Protein AF-A0A7J7LFH1-F1 (afdb_monomer_lite)

Sequence (323 aa):
MFVSLIFTLKRVSKEVKKWRPAGADHGFTFLYYHLIVAYHRTNLLAHYGWWSASVNGGVLEGLGYKKGFRVDLDIPEGTWAEVPSFHDILILNTKHWWRAPSKFDPIKSPMLFFEKGLPVISPIKPEIGLDIILKNMIFYVNRRMRPAGIKIFCTQSPRHLEEGDWDHGGSCQRVQPLLLEQVNHFFSLERNGTNADTCRLRNQHMYKVLEGSNFHILDVSYMSECRASAHPSTAAFQFAIGTTLVLFMWIFNLHKRPKITSAQLVSILLLAIVYTMGNLFTNMSLGKVVVSFTHTINAMEPFFSILLSAMFLGELWHCHLST

pLDDT: mean 80.0, std 12.1, range [40.75, 96.12]

Organism: NCBI:txid39325

Structure (mmCIF, N/CA/C/O backbone):
data_AF-A0A7J7LFH1-F1
#
_entry.id   AF-A0A7J7LFH1-F1
#
loop_
_atom_site.group_PDB
_atom_site.id
_atom_site.type_symbol
_atom_site.label_atom_id
_atom_site.label_alt_id
_atom_site.label_comp_id
_atom_site.label_asym_id
_atom_site.label_entity_id
_atom_site.label_seq_id
_atom_site.pdbx_PDB_ins_code
_atom_site.Cartn_x
_atom_site.Cartn_y
_atom_site.Cartn_z
_atom_site.occupancy
_atom_site.B_iso_or_equiv
_atom_site.auth_seq_id
_atom_site.auth_comp_id
_atom_site.auth_asym_id
_atom_site.auth_atom_id
_atom_site.pdbx_PDB_model_num
ATOM 1 N N . MET A 1 1 ? -5.323 3.185 8.725 1.00 81.56 1 MET A N 1
ATOM 2 C CA . MET A 1 1 ? -6.722 3.330 8.269 1.00 81.56 1 MET A CA 1
ATOM 3 C C . MET A 1 1 ? -7.583 2.143 8.692 1.00 81.56 1 MET A C 1
ATOM 5 O O . MET A 1 1 ? -8.366 2.334 9.605 1.00 81.56 1 MET A O 1
ATOM 9 N N . PHE A 1 2 ? -7.387 0.930 8.148 1.00 87.19 2 PHE A N 1
ATOM 10 C CA . PHE A 1 2 ? -8.179 -0.267 8.505 1.00 87.19 2 PHE A CA 1
ATOM 11 C C . PHE A 1 2 ? -8.352 -0.474 10.019 1.00 87.19 2 PHE A C 1
ATOM 13 O O . PHE A 1 2 ? -9.471 -0.520 10.514 1.00 87.19 2 PHE A O 1
ATOM 20 N N . VAL A 1 3 ? -7.250 -0.505 10.775 1.00 84.81 3 VAL A N 1
ATOM 21 C CA . VAL A 1 3 ? -7.289 -0.692 12.237 1.00 84.81 3 VAL A CA 1
ATOM 22 C C . VAL A 1 3 ? -8.123 0.394 12.929 1.00 84.81 3 VAL A C 1
ATOM 24 O O . VAL A 1 3 ? -8.983 0.079 13.743 1.00 84.81 3 VAL A O 1
ATOM 27 N N . SER A 1 4 ? -7.926 1.664 12.562 1.00 82.19 4 SER A N 1
ATOM 28 C CA . SER A 1 4 ? -8.695 2.788 13.116 1.00 82.19 4 SER A CA 1
ATOM 29 C C . SER A 1 4 ? -10.191 2.666 12.814 1.00 82.19 4 SER A C 1
ATOM 31 O O . SER A 1 4 ? -10.990 2.862 13.724 1.00 82.19 4 SER A O 1
ATOM 33 N N . LEU A 1 5 ? -10.570 2.263 11.596 1.00 86.12 5 LEU A N 1
ATOM 34 C CA . LEU A 1 5 ? -11.969 2.021 11.231 1.00 86.12 5 LEU A CA 1
ATOM 35 C C . LEU A 1 5 ? -12.597 0.929 12.109 1.00 86.12 5 LEU A C 1
ATOM 37 O O . LEU A 1 5 ? -13.679 1.128 12.653 1.00 86.12 5 LEU A O 1
ATOM 41 N N . ILE A 1 6 ? -11.892 -0.190 12.313 1.00 88.25 6 ILE A N 1
ATOM 42 C CA . ILE A 1 6 ? -12.355 -1.274 13.190 1.00 88.25 6 ILE A CA 1
ATOM 43 C C . ILE A 1 6 ? -12.572 -0.778 14.621 1.00 88.25 6 ILE A C 1
ATOM 45 O O . ILE A 1 6 ? -13.592 -1.103 15.225 1.00 88.25 6 ILE A O 1
ATOM 49 N N . PHE A 1 7 ? -11.645 0.010 15.172 1.00 85.62 7 PHE A N 1
ATOM 50 C CA . PHE A 1 7 ? -11.799 0.560 16.521 1.00 85.62 7 PHE A CA 1
ATOM 51 C C . PHE A 1 7 ? -12.983 1.524 16.625 1.00 85.62 7 PHE A C 1
ATOM 53 O O . PHE A 1 7 ? -13.736 1.440 17.592 1.00 85.62 7 PHE A O 1
ATOM 60 N N . THR A 1 8 ? -13.193 2.385 15.628 1.00 85.69 8 THR A N 1
ATOM 61 C CA . THR A 1 8 ? -14.354 3.283 15.589 1.00 85.69 8 THR A CA 1
ATOM 62 C C . THR A 1 8 ? -15.663 2.496 15.558 1.00 85.69 8 THR A C 1
ATOM 64 O O . THR A 1 8 ? -16.549 2.759 16.366 1.00 85.69 8 THR A O 1
ATOM 67 N N . LEU A 1 9 ? -15.767 1.474 14.704 1.00 87.56 9 LEU A N 1
ATOM 68 C CA . LEU A 1 9 ? -16.958 0.623 14.614 1.00 87.56 9 LEU A CA 1
ATOM 69 C C . LEU A 1 9 ? -17.189 -0.202 15.891 1.00 87.56 9 LEU A C 1
ATOM 71 O O . LEU A 1 9 ? -18.323 -0.384 16.328 1.00 87.56 9 LEU A O 1
ATOM 75 N N . LYS A 1 10 ? -16.118 -0.643 16.559 1.00 86.44 10 LYS A N 1
ATOM 76 C CA . LYS A 1 10 ? -16.210 -1.347 17.848 1.00 86.44 10 LYS A CA 1
ATOM 77 C C . LYS A 1 10 ? -16.786 -0.495 18.979 1.00 86.44 10 LYS A C 1
ATOM 79 O O . LYS A 1 10 ? -17.290 -1.056 19.948 1.00 86.44 10 LYS A O 1
ATOM 84 N N . ARG A 1 11 ? -16.734 0.840 18.878 1.00 87.88 11 ARG A N 1
ATOM 85 C CA . ARG A 1 11 ? -17.375 1.724 19.869 1.00 87.88 11 ARG A CA 1
ATOM 86 C C . ARG A 1 11 ? -18.897 1.632 19.829 1.00 87.88 11 ARG A C 1
ATOM 88 O O . ARG A 1 11 ? -19.521 1.842 20.862 1.00 87.88 11 ARG A O 1
ATOM 95 N N . VAL A 1 12 ? -19.468 1.325 18.664 1.00 86.44 12 VAL A N 1
ATOM 96 C CA . VAL A 1 12 ? -20.923 1.246 18.460 1.00 86.44 12 VAL A CA 1
ATOM 97 C C . VAL A 1 12 ? -21.447 -0.190 18.427 1.00 86.44 12 VAL A C 1
ATOM 99 O O . VAL A 1 12 ? -22.604 -0.410 18.754 1.00 86.44 12 VAL A O 1
ATOM 102 N N . SER A 1 13 ? -20.605 -1.180 18.110 1.00 85.88 13 SER A N 1
ATOM 103 C CA . SER A 1 13 ? -20.977 -2.600 18.133 1.00 85.88 13 SER A CA 1
ATOM 104 C C . SER A 1 13 ? -19.901 -3.461 18.777 1.00 85.88 13 SER A C 1
ATOM 106 O O . SER A 1 13 ? -18.779 -3.559 18.277 1.00 85.88 13 SER A O 1
ATOM 108 N N . LYS A 1 14 ? -20.268 -4.144 19.864 1.00 83.50 14 LYS A N 1
ATOM 109 C CA . LYS A 1 14 ? -19.374 -5.057 20.593 1.00 83.50 14 LYS A CA 1
ATOM 110 C C . LYS A 1 14 ? -19.367 -6.475 20.015 1.00 83.50 14 LYS A C 1
ATOM 112 O O . LYS A 1 14 ? -18.384 -7.191 20.189 1.00 83.50 14 LYS A O 1
ATOM 117 N N . GLU A 1 15 ? -20.416 -6.863 19.288 1.00 88.00 15 GLU A N 1
ATOM 118 C CA . GLU A 1 15 ? -20.540 -8.181 18.658 1.00 88.00 15 GLU A CA 1
ATOM 119 C C . GLU A 1 15 ? -19.711 -8.267 17.375 1.00 88.00 15 GLU A C 1
ATOM 121 O O . GLU A 1 15 ? -20.193 -8.059 16.257 1.00 88.00 15 GLU A O 1
ATOM 126 N N . VAL A 1 16 ? -18.422 -8.553 17.550 1.00 87.38 16 VAL A N 1
ATOM 127 C CA . VAL A 1 16 ? -17.458 -8.640 16.454 1.00 87.38 16 VAL A CA 1
ATOM 128 C C . VAL A 1 16 ? -16.797 -10.006 16.452 1.00 87.38 16 VAL A C 1
ATOM 130 O O . VAL A 1 16 ? -16.101 -10.369 17.400 1.00 87.38 16 VAL A O 1
ATOM 133 N N . LYS A 1 17 ? -16.943 -10.739 15.348 1.00 87.62 17 LYS A N 1
ATOM 134 C CA . LYS A 1 17 ? -16.183 -11.965 15.100 1.00 87.62 17 LYS A CA 1
ATOM 135 C C . LYS A 1 17 ? -14.987 -11.655 14.216 1.00 87.62 17 LYS A C 1
ATOM 137 O O . LYS A 1 17 ? -15.095 -10.967 13.204 1.00 87.62 17 LYS A O 1
ATOM 142 N N . LYS A 1 18 ? -13.822 -12.173 14.599 1.00 85.00 18 LYS A N 1
ATOM 143 C CA . LYS A 1 18 ? -12.645 -12.161 13.731 1.00 85.00 18 LYS A CA 1
ATOM 144 C C . LYS A 1 18 ? -12.830 -13.277 12.711 1.00 85.00 18 LYS A C 1
ATOM 146 O O . LYS A 1 18 ? -12.717 -14.448 13.054 1.00 85.00 18 LYS A O 1
ATOM 151 N N . TRP A 1 19 ? -13.134 -12.905 11.479 1.00 80.19 19 TRP A N 1
ATOM 152 C CA . TRP A 1 19 ? -13.325 -13.839 10.380 1.00 80.19 19 TRP A CA 1
ATOM 153 C C . TRP A 1 19 ? -12.670 -13.266 9.133 1.00 80.19 19 TRP A C 1
ATOM 155 O O . TRP A 1 19 ? -12.824 -12.083 8.838 1.00 80.19 19 TRP A O 1
ATOM 165 N N . ARG A 1 20 ? -11.888 -14.092 8.440 1.00 76.81 20 ARG A N 1
ATOM 166 C CA . ARG A 1 20 ? -11.150 -13.686 7.246 1.00 76.81 20 ARG A CA 1
ATOM 167 C C . ARG A 1 20 ? -11.897 -14.212 6.023 1.00 76.81 20 ARG A C 1
ATOM 169 O O . ARG A 1 20 ? -11.930 -15.431 5.854 1.00 76.81 20 ARG A O 1
ATOM 176 N N . PRO A 1 21 ? -12.465 -13.334 5.179 1.00 73.00 21 PRO A N 1
ATOM 177 C CA . PRO A 1 21 ? -12.883 -13.732 3.841 1.00 73.00 21 PRO A CA 1
ATOM 178 C C . PRO A 1 21 ? -11.711 -14.372 3.092 1.00 73.00 21 PRO A C 1
ATOM 180 O O . PRO A 1 21 ? -10.550 -14.071 3.387 1.00 73.00 21 PRO A O 1
ATOM 183 N N . ALA A 1 22 ? -12.004 -15.247 2.129 1.00 64.69 22 ALA A N 1
ATOM 184 C CA . ALA A 1 22 ? -10.975 -15.941 1.360 1.00 64.69 22 ALA A CA 1
ATOM 185 C C . ALA A 1 22 ? -9.957 -14.940 0.777 1.00 64.69 22 ALA A C 1
ATOM 187 O O . ALA A 1 22 ? -10.316 -14.004 0.066 1.00 64.69 22 ALA A O 1
ATOM 188 N N . GLY A 1 23 ? -8.684 -15.115 1.142 1.00 74.12 23 GLY A N 1
ATOM 189 C CA . GLY A 1 23 ? -7.578 -14.265 0.702 1.00 74.12 23 GLY A CA 1
ATOM 190 C C . GLY A 1 23 ? -7.326 -12.990 1.525 1.00 74.12 23 GLY A C 1
ATOM 191 O O . GLY A 1 23 ? -6.288 -12.359 1.347 1.00 74.12 23 GLY A O 1
ATOM 192 N N . ALA A 1 24 ? -8.199 -12.597 2.453 1.00 84.56 24 ALA A N 1
ATOM 193 C CA . ALA A 1 24 ? -7.945 -11.424 3.293 1.00 84.56 24 ALA A CA 1
ATOM 194 C C . ALA A 1 24 ? -6.850 -11.699 4.340 1.00 84.56 24 ALA A C 1
ATOM 196 O O . ALA A 1 24 ? -6.926 -12.674 5.094 1.00 84.56 24 ALA A O 1
ATOM 197 N N . ASP A 1 25 ? -5.873 -10.798 4.471 1.00 84.06 25 ASP A N 1
ATOM 198 C CA . ASP A 1 25 ? -4.872 -10.857 5.545 1.00 84.06 25 ASP A CA 1
ATOM 199 C C . ASP A 1 25 ? -5.541 -10.696 6.918 1.00 84.06 25 ASP A C 1
ATOM 201 O O . ASP A 1 25 ? -5.236 -11.398 7.894 1.00 84.06 25 ASP A O 1
ATOM 205 N N . HIS A 1 26 ? -6.487 -9.757 6.999 1.00 88.00 26 HIS A N 1
ATOM 206 C CA . HIS A 1 26 ? -7.277 -9.482 8.192 1.00 88.00 26 HIS A CA 1
ATOM 207 C C . HIS A 1 26 ? -8.741 -9.254 7.827 1.00 88.00 26 HIS A C 1
ATOM 209 O O . HIS A 1 26 ? -9.046 -8.666 6.797 1.00 88.00 26 HIS A O 1
ATOM 215 N N . GLY A 1 27 ? -9.649 -9.674 8.705 1.00 90.06 27 GLY A N 1
ATOM 216 C CA . GLY A 1 27 ? -11.078 -9.477 8.514 1.00 90.06 27 GLY A CA 1
ATOM 217 C C . GLY A 1 27 ? -11.835 -9.497 9.835 1.00 90.06 27 GLY A C 1
ATOM 218 O O . GLY A 1 27 ? -11.449 -10.193 10.784 1.00 90.06 27 GLY A O 1
ATOM 219 N N . PHE A 1 28 ? -12.889 -8.692 9.895 1.00 91.12 28 PHE A N 1
ATOM 220 C CA . PHE A 1 28 ? -13.819 -8.614 11.010 1.00 91.12 28 PHE A CA 1
ATOM 221 C C . PHE A 1 28 ? -15.247 -8.572 10.482 1.00 91.12 28 PHE A C 1
ATOM 223 O O . PHE A 1 28 ? -15.539 -7.850 9.529 1.00 91.12 28 PHE A O 1
ATOM 230 N N . THR A 1 29 ? -16.131 -9.303 11.148 1.00 92.31 29 THR A N 1
ATOM 231 C CA . THR A 1 29 ? -17.564 -9.312 10.870 1.00 92.31 29 THR A CA 1
ATOM 232 C C . THR A 1 29 ? -18.296 -8.737 12.073 1.00 92.31 29 THR A C 1
ATOM 234 O O . THR A 1 29 ? -18.195 -9.269 13.181 1.00 92.31 29 THR A O 1
ATOM 237 N N . PHE A 1 30 ? -19.021 -7.645 11.854 1.00 92.62 30 PHE A N 1
ATOM 238 C CA . PHE A 1 30 ? -19.913 -7.024 12.826 1.00 92.62 30 PHE A CA 1
ATOM 239 C C . PHE A 1 30 ? -21.299 -7.636 12.641 1.00 92.62 30 PHE A C 1
ATOM 241 O O . PHE A 1 30 ? -21.980 -7.338 11.659 1.00 92.62 30 PHE A O 1
ATOM 248 N N . LEU A 1 31 ? -21.683 -8.527 13.557 1.00 90.50 31 LEU A N 1
ATOM 249 C CA . LEU A 1 31 ? -22.841 -9.410 13.379 1.00 90.50 31 LEU A CA 1
ATOM 250 C C . LEU A 1 31 ? -24.150 -8.633 13.304 1.00 90.50 31 LEU A C 1
ATOM 252 O O . LEU A 1 31 ? -24.921 -8.841 12.377 1.00 90.50 31 LEU A O 1
ATOM 256 N N . TYR A 1 32 ? -24.334 -7.677 14.214 1.00 90.19 32 TYR A N 1
ATOM 257 C CA . TYR A 1 32 ? -25.544 -6.861 14.295 1.00 90.19 32 TYR A CA 1
ATOM 258 C C . TYR A 1 32 ? -25.882 -6.128 12.985 1.00 90.19 32 TYR A C 1
ATOM 260 O O . TYR A 1 32 ? -27.045 -5.979 12.629 1.00 90.19 32 TYR A O 1
ATOM 268 N N . TYR A 1 33 ? -24.857 -5.689 12.250 1.00 90.25 33 TYR A N 1
ATOM 269 C CA . TYR A 1 33 ? -25.016 -4.933 11.006 1.00 90.25 33 TYR A CA 1
ATOM 270 C C . TYR A 1 33 ? -24.802 -5.778 9.748 1.00 90.25 33 TYR A C 1
ATOM 272 O O . TYR A 1 33 ? -24.840 -5.234 8.649 1.00 90.25 33 TYR A O 1
ATOM 280 N N . HIS A 1 34 ? -24.502 -7.074 9.895 1.00 91.56 34 HIS A N 1
ATOM 281 C CA . HIS A 1 34 ? -24.031 -7.932 8.803 1.00 91.56 34 HIS A CA 1
ATOM 282 C C . HIS A 1 34 ? -22.894 -7.295 7.977 1.00 91.56 34 HIS A C 1
ATOM 284 O O . HIS A 1 34 ? -22.790 -7.487 6.769 1.00 91.56 34 HIS A O 1
ATOM 290 N N . LEU A 1 35 ? -22.023 -6.526 8.639 1.00 92.25 35 LEU A N 1
ATOM 291 C CA . LEU A 1 35 ? -20.955 -5.769 7.992 1.00 92.25 35 LEU A CA 1
ATOM 292 C C . LEU A 1 35 ? -19.643 -6.549 8.057 1.00 92.25 35 LEU A C 1
ATOM 294 O O . LEU A 1 35 ? -19.165 -6.890 9.142 1.00 92.25 35 LEU A O 1
ATOM 298 N N . ILE A 1 36 ? -19.023 -6.769 6.900 1.00 92.25 36 ILE A N 1
ATOM 299 C CA . ILE A 1 36 ? -17.693 -7.370 6.784 1.00 92.25 36 ILE A CA 1
ATOM 300 C C . ILE A 1 36 ? -16.694 -6.274 6.428 1.00 92.25 36 ILE A C 1
ATOM 302 O O . ILE A 1 36 ? -16.879 -5.530 5.470 1.00 92.25 36 ILE A O 1
ATOM 306 N N . VAL A 1 37 ? -15.612 -6.192 7.195 1.00 93.19 37 VAL A N 1
ATOM 307 C CA . VAL A 1 37 ? -14.503 -5.275 6.934 1.00 93.19 37 VAL A CA 1
ATOM 308 C C . VAL A 1 37 ? -13.236 -6.103 6.795 1.00 93.19 37 VAL A C 1
ATOM 310 O O . VAL A 1 37 ? -12.798 -6.740 7.756 1.00 93.19 37 VAL A O 1
ATOM 313 N N . ALA A 1 38 ? -12.641 -6.082 5.606 1.00 92.38 38 ALA A N 1
ATOM 314 C CA . ALA A 1 38 ? -11.452 -6.853 5.269 1.00 92.38 38 ALA A CA 1
ATOM 315 C C . ALA A 1 38 ? -10.275 -5.952 4.884 1.00 92.38 38 ALA A C 1
ATOM 317 O O . ALA A 1 38 ? -10.442 -4.816 4.441 1.00 92.38 38 ALA A O 1
ATOM 318 N N . TYR A 1 39 ? -9.068 -6.471 5.072 1.00 90.94 39 TYR A N 1
ATOM 319 C CA . TYR A 1 39 ? -7.821 -5.854 4.654 1.00 90.94 39 TYR A CA 1
ATOM 320 C C . TYR A 1 39 ? -7.029 -6.855 3.827 1.00 90.94 39 TYR A C 1
ATOM 322 O O . TYR A 1 39 ? -6.737 -7.957 4.294 1.00 90.94 39 TYR A O 1
ATOM 330 N N . HIS A 1 40 ? -6.672 -6.423 2.622 1.00 89.19 40 HIS A N 1
ATOM 331 C CA . HIS A 1 40 ? -5.824 -7.151 1.692 1.00 89.19 40 HIS A CA 1
ATOM 332 C C . HIS A 1 40 ? -4.547 -6.349 1.489 1.00 89.19 40 HIS A C 1
ATOM 334 O O . HIS A 1 40 ? -4.582 -5.163 1.149 1.00 89.19 40 HIS A O 1
ATOM 340 N N . ARG A 1 41 ? -3.406 -6.982 1.727 1.00 85.56 41 ARG A N 1
ATOM 341 C CA . ARG A 1 41 ? -2.106 -6.359 1.561 1.00 85.56 41 ARG A CA 1
ATOM 342 C C . ARG A 1 41 ? -1.740 -6.351 0.086 1.00 85.56 41 ARG A C 1
ATOM 344 O O . ARG A 1 41 ? -1.519 -7.390 -0.521 1.00 85.56 41 ARG A O 1
ATOM 351 N N . THR A 1 42 ? -1.575 -5.154 -0.455 1.00 85.44 42 THR A N 1
ATOM 352 C CA . THR A 1 42 ? -1.106 -4.965 -1.822 1.00 85.44 42 THR A CA 1
ATOM 353 C C . THR A 1 42 ? -0.213 -3.732 -1.890 1.00 85.44 42 THR A C 1
ATOM 355 O O . THR A 1 42 ? -0.646 -2.605 -1.670 1.00 85.44 42 THR A O 1
ATOM 358 N N . ASN A 1 43 ? 1.093 -3.944 -2.080 1.00 85.94 43 ASN A N 1
ATOM 359 C CA . ASN A 1 43 ? 2.058 -2.842 -1.989 1.00 85.94 43 ASN A CA 1
ATOM 360 C C . ASN A 1 43 ? 2.102 -2.036 -3.296 1.00 85.94 43 ASN A C 1
ATOM 362 O O . ASN A 1 43 ? 2.114 -0.804 -3.255 1.00 85.94 43 ASN A O 1
ATOM 366 N N . LEU A 1 44 ? 2.105 -2.738 -4.435 1.00 88.12 44 LEU A N 1
ATOM 367 C CA . LEU A 1 44 ? 2.191 -2.156 -5.776 1.00 88.12 44 LEU A CA 1
ATOM 368 C C . LEU A 1 44 ? 0.860 -2.189 -6.540 1.00 88.12 44 LEU A C 1
ATOM 370 O O . LEU A 1 44 ? 0.811 -1.646 -7.632 1.00 88.12 44 LEU A O 1
ATOM 374 N N . LEU A 1 45 ? -0.210 -2.800 -6.013 1.00 90.62 45 LEU A N 1
ATOM 375 C CA . LEU A 1 45 ? -1.438 -3.152 -6.759 1.00 90.62 45 LEU A CA 1
ATOM 376 C C . LEU A 1 45 ? -1.202 -4.228 -7.838 1.00 90.62 45 LEU A C 1
ATOM 378 O O . LEU A 1 45 ? -2.019 -5.125 -7.989 1.00 90.62 45 LEU A O 1
ATOM 382 N N . ALA A 1 46 ? -0.057 -4.232 -8.503 1.00 91.56 46 ALA A N 1
ATOM 383 C CA . ALA A 1 46 ? 0.369 -5.262 -9.443 1.00 91.56 46 ALA A CA 1
ATOM 384 C C . ALA A 1 46 ? 1.092 -6.437 -8.782 1.00 91.56 46 ALA A C 1
ATOM 386 O O . ALA A 1 46 ? 1.743 -6.252 -7.749 1.00 91.56 46 ALA A O 1
ATOM 387 N N . HIS A 1 47 ? 1.009 -7.607 -9.422 1.00 91.88 47 HIS A N 1
ATOM 388 C CA . HIS A 1 47 ? 1.785 -8.781 -9.052 1.00 91.88 47 HIS A CA 1
ATOM 389 C C . HIS A 1 47 ? 3.282 -8.481 -9.139 1.00 91.88 47 HIS A C 1
ATOM 391 O O . HIS A 1 47 ? 3.763 -7.944 -10.139 1.00 91.88 47 HIS A O 1
ATOM 397 N N . TYR A 1 48 ? 4.023 -8.817 -8.087 1.00 90.88 48 TYR A N 1
ATOM 398 C CA . TYR A 1 48 ? 5.469 -8.700 -8.080 1.00 90.88 48 TYR A CA 1
ATOM 399 C C . TYR A 1 48 ? 6.153 -9.858 -7.352 1.00 90.88 48 TYR A C 1
ATOM 401 O O . TYR A 1 48 ? 5.663 -10.408 -6.366 1.00 90.88 48 TYR A O 1
ATOM 409 N N . GLY A 1 49 ? 7.353 -10.198 -7.814 1.00 90.12 49 GLY A N 1
ATOM 410 C CA . GLY A 1 49 ? 8.113 -11.335 -7.309 1.00 90.12 49 GLY A CA 1
ATOM 411 C C . GLY A 1 49 ? 9.607 -11.202 -7.558 1.00 90.12 49 GLY A C 1
ATOM 412 O O . GLY A 1 49 ? 10.057 -10.365 -8.339 1.00 90.12 49 GLY A O 1
ATOM 413 N N . TRP A 1 50 ? 10.401 -12.016 -6.865 1.00 91.62 50 TRP A N 1
ATOM 414 C CA . TRP A 1 50 ? 11.836 -12.088 -7.131 1.00 91.62 50 TRP A CA 1
ATOM 415 C C . TRP A 1 50 ? 12.086 -12.702 -8.511 1.00 91.62 50 TRP A C 1
ATOM 417 O O . TRP A 1 50 ? 11.495 -13.725 -8.850 1.00 91.62 50 TRP A O 1
ATOM 427 N N . TRP A 1 51 ? 12.977 -12.089 -9.284 1.00 92.31 51 TRP A N 1
ATOM 428 C CA . TRP A 1 51 ? 13.428 -12.588 -10.575 1.00 92.31 51 TRP A CA 1
ATOM 429 C C . TRP A 1 51 ? 14.948 -12.763 -10.571 1.00 92.31 51 TRP A C 1
ATOM 431 O O . TRP A 1 51 ? 15.695 -11.916 -10.071 1.00 92.31 51 TRP A O 1
ATOM 441 N N . SER A 1 52 ? 15.409 -13.861 -11.157 1.00 91.62 52 SER A N 1
ATOM 442 C CA . SER A 1 52 ? 16.823 -14.181 -11.339 1.00 91.62 52 SER A CA 1
ATOM 443 C C . SER A 1 52 ? 17.059 -14.702 -12.747 1.00 91.62 52 SER A C 1
ATOM 445 O O . SER A 1 52 ? 16.212 -15.420 -13.278 1.00 91.62 52 SER A O 1
ATOM 447 N N . ALA A 1 53 ? 18.222 -14.372 -13.303 1.00 88.44 53 ALA A N 1
ATOM 448 C CA . ALA A 1 53 ? 18.635 -14.815 -14.625 1.00 88.44 53 ALA A CA 1
ATOM 449 C C . ALA A 1 53 ? 18.605 -16.346 -14.761 1.00 88.44 53 ALA A C 1
ATOM 451 O O . ALA A 1 53 ? 19.009 -17.074 -13.848 1.00 88.44 53 ALA A O 1
ATOM 452 N N . SER A 1 5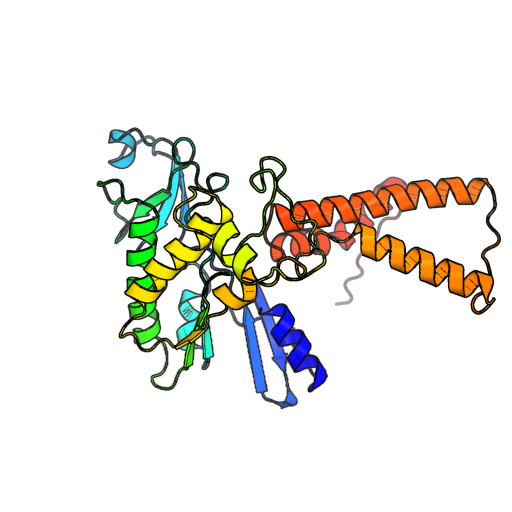4 ? 18.151 -16.818 -15.919 1.00 86.12 54 SER A N 1
ATOM 453 C CA . SER A 1 54 ? 18.176 -18.230 -16.290 1.00 86.12 54 SER A CA 1
ATOM 454 C C . SER A 1 54 ? 19.519 -18.612 -16.916 1.00 86.12 54 SER A C 1
ATOM 456 O O . SER A 1 54 ? 20.136 -17.823 -17.630 1.00 86.12 54 SER A O 1
ATOM 458 N N . VAL A 1 55 ? 19.947 -19.862 -16.713 1.00 80.94 55 VAL A N 1
ATOM 459 C CA . VAL A 1 55 ? 21.154 -20.430 -17.349 1.00 80.94 55 VAL A CA 1
ATOM 460 C C . VAL A 1 55 ? 21.017 -20.469 -18.876 1.00 80.94 55 VAL A C 1
ATOM 462 O O . VAL A 1 55 ? 22.004 -20.329 -19.590 1.00 80.94 55 VAL A O 1
ATOM 465 N N . ASN A 1 56 ? 19.784 -20.587 -19.376 1.00 80.56 56 ASN A N 1
ATOM 466 C CA . ASN A 1 56 ? 19.486 -20.623 -20.810 1.00 80.56 56 ASN A CA 1
ATOM 467 C C . ASN A 1 56 ? 19.544 -19.233 -21.472 1.00 80.56 56 ASN A C 1
ATOM 469 O O . ASN A 1 56 ? 19.366 -19.127 -22.684 1.00 80.56 56 ASN A O 1
ATOM 473 N N . GLY A 1 57 ? 19.789 -18.178 -20.685 1.00 77.12 57 GLY A N 1
ATOM 474 C CA . GLY A 1 57 ? 19.751 -16.795 -21.140 1.00 77.12 57 GLY A CA 1
ATOM 475 C C . GLY A 1 57 ? 18.341 -16.314 -21.492 1.00 77.12 57 GLY A C 1
ATOM 476 O O . GLY A 1 57 ? 17.360 -17.059 -21.460 1.00 77.12 57 GLY A O 1
ATOM 477 N N . GLY A 1 58 ? 18.249 -15.031 -21.820 1.00 84.81 58 GLY A N 1
ATOM 478 C CA . GLY A 1 58 ? 17.004 -14.353 -22.148 1.00 84.81 58 GLY A CA 1
ATOM 479 C C . GLY A 1 58 ? 17.251 -12.888 -22.495 1.00 84.81 58 GLY A C 1
ATOM 480 O O . GLY A 1 58 ? 18.387 -12.406 -22.495 1.00 84.81 58 GLY A O 1
ATOM 481 N N . VAL A 1 59 ? 16.177 -12.170 -22.831 1.00 86.50 59 VAL A N 1
ATOM 482 C CA . VAL A 1 59 ? 16.265 -10.763 -23.258 1.00 86.50 59 VAL A CA 1
ATOM 483 C C . VAL A 1 59 ? 16.821 -9.878 -22.138 1.00 86.50 59 VAL A C 1
ATOM 485 O O . VAL A 1 59 ? 17.645 -9.009 -22.396 1.00 86.50 59 VAL A O 1
ATOM 488 N N . LEU A 1 60 ? 16.422 -10.123 -20.886 1.00 87.31 60 LEU A N 1
ATOM 489 C CA . LEU A 1 60 ? 16.888 -9.354 -19.729 1.00 87.31 60 LEU A CA 1
ATOM 490 C C . LEU A 1 60 ? 18.360 -9.640 -19.405 1.00 87.31 60 LEU A C 1
ATOM 492 O O . LEU A 1 60 ? 19.111 -8.726 -19.071 1.00 87.31 60 LEU A O 1
ATOM 496 N N . GLU A 1 61 ? 18.790 -10.889 -19.557 1.00 88.38 61 GLU A N 1
ATOM 497 C CA . GLU A 1 61 ? 20.179 -11.314 -19.409 1.00 88.38 61 GLU A CA 1
ATOM 498 C C . GLU A 1 61 ? 21.068 -10.681 -20.485 1.00 88.38 61 GLU A C 1
ATOM 500 O O . GLU A 1 61 ? 22.159 -10.205 -20.173 1.00 88.38 61 GLU A O 1
ATOM 505 N N . GLY A 1 62 ? 20.576 -10.598 -21.728 1.00 84.50 62 GLY A N 1
ATOM 506 C CA . GLY A 1 62 ? 21.242 -9.889 -22.826 1.00 84.50 62 GLY A CA 1
ATOM 507 C C . GLY A 1 62 ? 21.394 -8.383 -22.580 1.00 84.50 62 GLY A C 1
ATOM 508 O O . GLY A 1 62 ? 22.357 -7.781 -23.046 1.00 84.50 62 GLY A O 1
ATOM 509 N N . LEU A 1 63 ? 20.496 -7.786 -21.789 1.00 86.06 63 LEU A N 1
ATOM 510 C CA . LEU A 1 63 ? 20.594 -6.399 -21.314 1.00 86.06 63 LEU A CA 1
ATOM 511 C C . LEU A 1 63 ? 21.493 -6.243 -20.070 1.00 86.06 63 LEU A C 1
ATOM 513 O O . LEU A 1 63 ? 21.664 -5.135 -19.565 1.00 86.06 63 LEU A O 1
ATOM 517 N N . GLY A 1 64 ? 22.075 -7.335 -19.565 1.00 86.69 64 GLY A N 1
ATOM 518 C CA . GLY A 1 64 ? 22.991 -7.334 -18.423 1.00 86.69 64 GLY A CA 1
ATOM 519 C C . GLY A 1 64 ? 22.323 -7.491 -17.053 1.00 86.69 64 GLY A C 1
ATOM 520 O O . GLY A 1 64 ? 23.016 -7.437 -16.030 1.00 86.69 64 GLY A O 1
ATOM 521 N N . TYR A 1 65 ? 21.007 -7.722 -16.986 1.00 87.81 65 TYR A N 1
ATOM 522 C CA . TYR A 1 65 ? 20.323 -7.967 -15.717 1.00 87.81 65 TYR A CA 1
ATOM 523 C C . TYR A 1 65 ? 20.595 -9.385 -15.208 1.00 87.81 65 TYR A C 1
ATOM 525 O O . TYR A 1 65 ? 20.303 -10.376 -15.870 1.00 87.81 65 TYR A O 1
ATOM 533 N N . LYS A 1 66 ? 21.116 -9.489 -13.981 1.00 88.81 66 LYS A N 1
ATOM 534 C CA . LYS A 1 66 ? 21.366 -10.781 -13.308 1.00 88.81 66 LYS A CA 1
ATOM 535 C C . LYS A 1 66 ? 20.256 -11.173 -12.332 1.00 88.81 66 LYS A C 1
ATOM 537 O O . LYS A 1 66 ? 20.032 -12.353 -12.072 1.00 88.81 66 LYS A O 1
ATOM 542 N N . LYS A 1 67 ? 19.605 -10.174 -11.738 1.00 91.38 67 LYS A N 1
ATOM 543 C CA . LYS A 1 67 ? 18.547 -10.314 -10.733 1.00 91.38 67 LYS A CA 1
ATOM 544 C C . LYS A 1 67 ? 17.740 -9.024 -10.637 1.00 91.38 67 LYS A C 1
ATOM 546 O O . LYS A 1 67 ? 18.241 -7.962 -11.002 1.00 91.38 67 LYS A O 1
ATOM 551 N N . GLY A 1 68 ? 16.530 -9.112 -10.104 1.00 90.50 68 GLY A N 1
ATOM 552 C CA . GLY A 1 68 ? 15.651 -7.966 -9.899 1.00 90.50 68 GLY A CA 1
ATOM 553 C C . GLY A 1 68 ? 14.306 -8.380 -9.321 1.00 90.50 68 GLY A C 1
ATOM 554 O O . GLY A 1 68 ? 14.113 -9.521 -8.903 1.00 90.50 68 GLY A O 1
ATOM 555 N N . PHE A 1 69 ? 13.366 -7.446 -9.302 1.00 91.38 69 PHE A N 1
ATOM 556 C CA . PHE A 1 69 ? 11.977 -7.720 -8.966 1.00 91.38 69 PHE A CA 1
ATOM 557 C C . PHE A 1 69 ? 11.131 -7.639 -10.224 1.00 91.38 69 PHE A C 1
ATOM 559 O O . PHE A 1 69 ? 11.007 -6.567 -10.810 1.00 91.38 69 PHE A O 1
ATOM 566 N N . ARG A 1 70 ? 10.529 -8.760 -10.614 1.00 92.50 70 ARG A N 1
ATOM 567 C CA . ARG A 1 70 ? 9.491 -8.783 -11.639 1.00 92.50 70 ARG A CA 1
ATOM 568 C C . ARG A 1 70 ? 8.269 -8.035 -11.119 1.00 92.50 70 ARG A C 1
ATOM 570 O O . ARG A 1 70 ? 7.858 -8.280 -9.988 1.00 92.50 70 ARG A O 1
ATOM 577 N N . VAL A 1 71 ? 7.719 -7.146 -11.938 1.00 92.44 71 VAL A N 1
ATOM 578 C CA . VAL A 1 71 ? 6.471 -6.416 -11.695 1.00 92.44 71 VAL A CA 1
ATOM 579 C C . VAL A 1 71 ? 5.602 -6.556 -12.943 1.00 92.44 71 VAL A C 1
ATOM 581 O O . VAL A 1 71 ? 5.944 -6.020 -13.996 1.00 92.44 71 VAL A O 1
ATOM 584 N N . ASP A 1 72 ? 4.498 -7.287 -12.840 1.00 93.19 72 ASP A N 1
ATOM 585 C CA . ASP A 1 72 ? 3.579 -7.525 -13.954 1.00 93.19 72 ASP A CA 1
ATOM 586 C C . ASP A 1 72 ? 2.564 -6.384 -14.057 1.00 93.19 72 ASP A C 1
ATOM 588 O O . ASP A 1 72 ? 1.707 -6.208 -13.195 1.00 93.19 72 ASP A O 1
ATOM 592 N N . LEU A 1 73 ? 2.660 -5.587 -15.118 1.00 92.56 73 LEU A N 1
ATOM 593 C CA . LEU A 1 73 ? 1.862 -4.376 -15.310 1.00 92.56 73 LEU A CA 1
ATOM 594 C C . LEU A 1 73 ? 0.365 -4.667 -15.486 1.00 92.56 73 LEU A C 1
ATOM 596 O O . LEU A 1 73 ? -0.468 -3.815 -15.176 1.00 92.56 73 LEU A O 1
ATOM 600 N N . ASP A 1 74 ? 0.024 -5.844 -16.002 1.00 91.12 74 ASP A N 1
ATOM 601 C CA . ASP A 1 74 ? -1.321 -6.264 -16.399 1.00 91.12 74 ASP A CA 1
ATOM 602 C C . ASP A 1 74 ? -1.975 -7.270 -15.438 1.00 91.12 74 ASP A C 1
ATOM 604 O O . ASP A 1 74 ? -3.172 -7.543 -15.557 1.00 91.12 74 ASP A O 1
ATOM 608 N N . ILE A 1 75 ? -1.225 -7.792 -14.463 1.00 91.44 75 ILE A N 1
ATOM 609 C CA . ILE A 1 75 ? -1.705 -8.816 -13.530 1.00 91.44 75 ILE A CA 1
ATOM 610 C C . ILE A 1 75 ? -1.862 -8.202 -12.129 1.00 91.44 75 ILE A C 1
ATOM 612 O O . ILE A 1 75 ? -0.874 -7.755 -11.542 1.00 91.44 75 ILE A O 1
ATOM 616 N N . PRO A 1 76 ? -3.076 -8.176 -11.546 1.00 88.94 76 PRO A N 1
ATOM 617 C CA . PRO A 1 76 ? -3.267 -7.714 -10.173 1.00 88.94 76 PRO A CA 1
ATOM 618 C C . PRO A 1 76 ? -2.617 -8.671 -9.161 1.00 88.94 76 PRO A C 1
ATOM 620 O O . PRO A 1 76 ? -2.650 -9.888 -9.325 1.00 88.94 76 PRO A O 1
ATOM 623 N N . GLU A 1 77 ? -2.045 -8.118 -8.089 1.00 81.62 77 GLU A N 1
ATOM 624 C CA . GLU A 1 77 ? -1.382 -8.906 -7.036 1.00 81.62 77 GLU A CA 1
ATOM 625 C C . GLU A 1 77 ? -2.337 -9.823 -6.259 1.00 81.62 77 GLU A C 1
ATOM 627 O O . GLU A 1 77 ? -3.377 -9.390 -5.759 1.00 81.62 77 GLU A O 1
ATOM 632 N N . GLY A 1 78 ? -1.879 -11.051 -6.011 1.00 73.50 78 GLY A N 1
ATOM 633 C CA . GLY A 1 78 ? -2.347 -11.911 -4.929 1.00 73.50 78 GLY A CA 1
ATOM 634 C C . GLY A 1 78 ? -3.861 -11.947 -4.710 1.00 73.50 78 GLY A C 1
ATOM 635 O O . GLY A 1 78 ? -4.660 -12.211 -5.605 1.00 73.50 78 GLY A O 1
ATOM 636 N N . THR A 1 79 ? -4.252 -11.723 -3.459 1.00 71.44 79 THR A N 1
ATOM 637 C CA . THR A 1 79 ? -5.606 -11.979 -2.966 1.00 71.44 79 THR A CA 1
ATOM 638 C C . THR A 1 79 ? -6.586 -10.833 -3.189 1.00 71.44 79 THR A C 1
ATOM 640 O O . THR A 1 79 ? -7.772 -11.000 -2.906 1.00 71.44 79 THR A O 1
ATOM 643 N N . TRP A 1 80 ? -6.128 -9.669 -3.671 1.00 87.25 80 TRP A N 1
ATOM 644 C CA . TRP A 1 80 ? -7.034 -8.547 -3.933 1.00 87.25 80 TRP A CA 1
ATOM 645 C C . TRP A 1 80 ? -7.712 -8.645 -5.305 1.00 87.25 80 TRP A C 1
ATOM 647 O O . TRP A 1 80 ? -8.728 -7.993 -5.521 1.00 87.25 80 TRP A O 1
ATOM 657 N N . ALA A 1 81 ? -7.227 -9.506 -6.204 1.00 87.81 81 ALA A N 1
ATOM 658 C CA . ALA A 1 81 ? -7.802 -9.710 -7.532 1.00 87.81 81 ALA A CA 1
ATOM 659 C C . ALA A 1 81 ? -9.303 -10.084 -7.506 1.00 87.81 81 ALA A C 1
ATOM 661 O O . ALA A 1 81 ? -10.058 -9.659 -8.381 1.00 87.81 81 ALA A O 1
ATOM 662 N N . GLU A 1 82 ? -9.758 -10.826 -6.493 1.00 87.38 82 GLU A N 1
ATOM 663 C CA . GLU A 1 82 ? -11.168 -11.231 -6.341 1.00 87.38 82 GLU A CA 1
ATOM 664 C C . GLU A 1 82 ? -12.000 -10.262 -5.481 1.00 87.38 82 GLU A C 1
ATOM 666 O O . GLU A 1 82 ? -13.229 -10.341 -5.446 1.00 87.38 82 GLU A O 1
ATOM 671 N N . VAL A 1 83 ? -11.356 -9.298 -4.815 1.00 88.88 83 VAL A N 1
ATOM 672 C CA . VAL A 1 83 ? -12.013 -8.346 -3.902 1.00 88.88 83 VAL A CA 1
ATOM 673 C C . VAL A 1 83 ? -13.109 -7.516 -4.576 1.00 88.88 83 VAL A C 1
ATOM 675 O O . VAL A 1 83 ? -14.169 -7.390 -3.952 1.00 88.88 83 VAL A O 1
ATOM 678 N N . PRO A 1 84 ? -12.929 -6.981 -5.806 1.00 90.94 84 PRO A N 1
ATOM 679 C CA . PRO A 1 84 ? -13.966 -6.194 -6.473 1.00 90.94 84 PRO A CA 1
ATOM 680 C C . PRO A 1 84 ? -15.276 -6.963 -6.684 1.00 90.94 84 PRO A C 1
ATOM 682 O O . PRO A 1 84 ? -16.339 -6.355 -6.702 1.00 90.94 84 PRO A O 1
ATOM 685 N N . SER A 1 85 ? -15.212 -8.290 -6.815 1.00 88.62 85 SER A N 1
ATOM 686 C CA . SER A 1 85 ? -16.388 -9.140 -7.024 1.00 88.62 85 SER A CA 1
ATOM 687 C C . SER A 1 85 ? -17.193 -9.368 -5.736 1.00 88.62 85 SER A C 1
ATOM 689 O O . SER A 1 85 ? -18.384 -9.675 -5.800 1.00 88.62 85 SER A O 1
ATOM 691 N N . PHE A 1 86 ? -16.548 -9.251 -4.570 1.00 86.56 86 PHE A N 1
ATOM 692 C CA . PHE A 1 86 ? -17.116 -9.646 -3.276 1.00 86.56 86 PHE A CA 1
ATOM 693 C C . PHE A 1 86 ? -17.571 -8.468 -2.403 1.00 86.56 86 PHE A C 1
ATOM 695 O O . PHE A 1 86 ? -18.489 -8.632 -1.606 1.00 86.56 86 PHE A O 1
ATOM 702 N N . HIS A 1 87 ? -16.938 -7.298 -2.524 1.00 91.06 87 HIS A N 1
ATOM 703 C CA . HIS A 1 87 ? -17.193 -6.160 -1.635 1.00 91.06 87 HIS A CA 1
ATOM 704 C C . HIS A 1 87 ? -17.999 -5.054 -2.318 1.00 91.06 87 HIS A C 1
ATOM 706 O O . HIS A 1 87 ? -17.749 -4.710 -3.472 1.00 91.06 87 HIS A O 1
ATOM 712 N N . ASP A 1 88 ? -18.911 -4.435 -1.568 1.00 93.12 88 ASP A N 1
ATOM 713 C CA . ASP A 1 88 ? -19.713 -3.306 -2.055 1.00 93.12 88 ASP A CA 1
ATOM 714 C C . ASP A 1 88 ? -18.960 -1.966 -1.983 1.00 93.12 88 ASP A C 1
ATOM 716 O O . ASP A 1 88 ? -19.240 -1.050 -2.756 1.00 93.12 88 ASP A O 1
ATOM 720 N N . ILE A 1 89 ? -17.976 -1.851 -1.082 1.00 94.69 89 ILE A N 1
ATOM 721 C CA . ILE A 1 89 ? -17.119 -0.669 -0.927 1.00 94.69 89 ILE A CA 1
ATOM 722 C C . ILE A 1 89 ? -15.661 -1.100 -1.017 1.00 94.69 89 ILE A C 1
ATOM 724 O O . ILE A 1 89 ? -15.197 -1.935 -0.238 1.00 94.69 89 ILE A O 1
ATOM 728 N N . LEU A 1 90 ? -14.927 -0.487 -1.939 1.00 94.81 90 LEU A N 1
ATOM 729 C CA . LEU A 1 90 ? -13.509 -0.719 -2.138 1.00 94.81 90 LEU A CA 1
ATOM 730 C C . LEU A 1 90 ? -12.726 0.551 -1.818 1.00 94.81 90 LEU A C 1
ATOM 732 O O . LEU A 1 90 ? -12.968 1.601 -2.409 1.00 94.81 90 LEU A O 1
ATOM 736 N N . ILE A 1 91 ? -11.762 0.437 -0.904 1.00 94.06 91 ILE A N 1
ATOM 737 C CA . ILE A 1 91 ? -10.842 1.522 -0.565 1.00 94.06 91 ILE A CA 1
ATOM 738 C C . ILE A 1 91 ? -9.421 1.075 -0.899 1.00 94.06 91 ILE A C 1
ATOM 740 O O . ILE A 1 91 ? -8.851 0.235 -0.201 1.00 94.06 91 ILE A O 1
ATOM 744 N N . LEU A 1 92 ? -8.856 1.636 -1.965 1.00 92.25 92 LEU A N 1
ATOM 745 C CA . LEU A 1 92 ? -7.506 1.328 -2.425 1.00 92.25 92 LEU A CA 1
ATOM 746 C C . LEU A 1 92 ? -6.514 2.397 -1.989 1.00 92.25 92 LEU A C 1
ATOM 748 O O . LEU A 1 92 ? -6.819 3.585 -1.905 1.00 92.25 92 LEU A O 1
ATOM 752 N N . ASN A 1 93 ? -5.287 1.955 -1.753 1.00 88.69 93 ASN A N 1
ATOM 753 C CA . ASN A 1 93 ? -4.126 2.819 -1.727 1.00 88.69 93 ASN A CA 1
ATOM 754 C C . ASN A 1 93 ? -2.927 2.070 -2.314 1.00 88.69 93 ASN A C 1
ATOM 756 O O . ASN A 1 93 ? -2.860 0.846 -2.307 1.00 88.69 93 ASN A O 1
ATOM 760 N N . THR A 1 94 ? -1.951 2.818 -2.807 1.00 84.12 94 THR A N 1
ATOM 761 C CA . THR A 1 94 ? -0.611 2.300 -3.093 1.00 84.12 94 THR A CA 1
ATOM 762 C C . THR A 1 94 ? 0.383 3.270 -2.488 1.00 84.12 94 THR A C 1
ATOM 764 O O . THR A 1 94 ? 0.114 4.471 -2.440 1.00 84.12 94 THR A O 1
ATOM 767 N N . LYS A 1 95 ? 1.480 2.775 -1.911 1.00 69.69 95 LYS A N 1
ATOM 768 C CA . LYS A 1 95 ? 2.329 3.589 -1.025 1.00 69.69 95 LYS A CA 1
ATOM 769 C C . LYS A 1 95 ? 3.789 3.613 -1.480 1.00 69.69 95 LYS A C 1
ATOM 771 O O . LYS A 1 95 ? 4.105 3.527 -2.659 1.00 69.69 95 LYS A O 1
ATOM 776 N N . HIS A 1 96 ? 4.685 3.773 -0.509 1.00 67.44 96 HIS A N 1
ATOM 777 C CA . HIS A 1 96 ? 6.084 4.175 -0.650 1.00 67.44 96 HIS A CA 1
ATOM 778 C C . HIS A 1 96 ? 6.990 3.232 -1.454 1.00 67.44 96 HIS A C 1
ATOM 780 O O . HIS A 1 96 ? 8.144 3.575 -1.675 1.00 67.44 96 HIS A O 1
ATOM 786 N N . TRP A 1 97 ? 6.517 2.048 -1.841 1.00 74.00 97 TRP A N 1
ATOM 787 C CA . TRP A 1 97 ? 7.353 1.008 -2.442 1.00 74.00 97 TRP A CA 1
ATOM 788 C C . TRP A 1 97 ? 7.840 1.383 -3.846 1.00 74.00 97 TRP A C 1
ATOM 790 O O . TRP A 1 97 ? 8.972 1.067 -4.180 1.00 74.00 97 TRP A O 1
ATOM 800 N N . TRP A 1 98 ? 7.058 2.160 -4.600 1.00 74.50 98 TRP A N 1
ATOM 801 C CA . TRP A 1 98 ? 7.408 2.653 -5.939 1.00 74.50 98 TRP A CA 1
ATOM 802 C C . TRP A 1 98 ? 8.733 3.420 -6.033 1.00 74.50 98 TRP A C 1
ATOM 804 O O . TRP A 1 98 ? 9.343 3.456 -7.093 1.00 74.50 98 TRP A O 1
ATOM 814 N N . ARG A 1 99 ? 9.198 4.019 -4.932 1.00 69.25 99 ARG A N 1
ATOM 815 C CA . ARG A 1 99 ? 10.454 4.780 -4.881 1.00 69.25 99 ARG A CA 1
ATOM 816 C C . ARG A 1 99 ? 11.206 4.508 -3.583 1.00 69.25 99 ARG A C 1
ATOM 818 O O . ARG A 1 99 ? 11.704 5.431 -2.952 1.00 69.25 99 ARG A O 1
ATOM 825 N N . ALA A 1 100 ? 11.207 3.252 -3.138 1.00 69.06 100 ALA A N 1
ATOM 826 C CA . ALA A 1 100 ? 11.961 2.813 -1.967 1.00 69.06 100 ALA A CA 1
ATOM 827 C C . ALA A 1 100 ? 13.257 2.120 -2.422 1.00 69.06 100 ALA A C 1
ATOM 829 O O . ALA A 1 100 ? 13.200 0.927 -2.735 1.00 69.06 100 ALA A O 1
ATOM 830 N N . PRO A 1 101 ? 14.419 2.808 -2.426 1.00 64.12 101 PRO A N 1
ATOM 831 C CA . PRO A 1 101 ? 15.687 2.215 -2.860 1.00 64.12 101 PRO A CA 1
ATOM 832 C C . PRO A 1 101 ? 16.088 1.002 -2.018 1.00 64.12 101 PRO A C 1
ATOM 834 O O . PRO A 1 101 ? 16.677 0.058 -2.525 1.00 64.12 101 PRO A O 1
ATOM 837 N N . SER A 1 102 ? 15.691 0.972 -0.743 1.00 62.97 102 SER A N 1
ATOM 838 C CA . SER A 1 102 ? 15.913 -0.181 0.136 1.00 62.97 102 SER A CA 1
ATOM 839 C C . SER A 1 102 ? 15.156 -1.437 -0.260 1.00 62.97 102 SER A C 1
ATOM 841 O O . SER A 1 102 ? 15.513 -2.526 0.188 1.00 62.97 102 SER A O 1
ATOM 843 N N . LYS A 1 103 ? 14.091 -1.301 -1.057 1.00 72.00 103 LYS A N 1
ATOM 844 C CA . LYS A 1 103 ? 13.332 -2.441 -1.561 1.00 72.00 103 LYS A CA 1
ATOM 845 C C . LYS A 1 103 ? 13.657 -2.739 -3.017 1.00 72.00 103 LYS A C 1
ATOM 847 O O . LYS A 1 103 ? 13.844 -3.904 -3.347 1.00 72.00 103 LYS A O 1
ATOM 852 N N . PHE A 1 104 ? 13.730 -1.703 -3.845 1.00 80.62 104 PHE A N 1
ATOM 853 C CA . PHE A 1 104 ? 14.019 -1.794 -5.271 1.00 80.62 104 PHE A CA 1
ATOM 854 C C . PHE A 1 104 ? 15.238 -0.932 -5.588 1.00 80.62 104 PHE A C 1
ATOM 856 O O . PHE A 1 104 ? 15.120 0.197 -6.061 1.00 80.62 104 PHE A O 1
ATOM 863 N N . ASP A 1 105 ? 16.416 -1.460 -5.265 1.00 81.94 105 ASP A N 1
ATOM 864 C CA . ASP A 1 105 ? 17.684 -0.811 -5.584 1.00 81.94 105 ASP A CA 1
ATOM 865 C C . ASP A 1 105 ? 17.855 -0.771 -7.116 1.00 81.94 105 ASP A C 1
ATOM 867 O O . ASP A 1 105 ? 17.858 -1.834 -7.742 1.00 81.94 105 ASP A O 1
ATOM 871 N N . PRO A 1 106 ? 18.005 0.412 -7.738 1.00 81.31 106 PRO A N 1
ATOM 872 C CA . PRO A 1 106 ? 18.057 0.548 -9.196 1.00 81.31 106 PRO A CA 1
ATOM 873 C C . PRO A 1 106 ? 19.253 -0.169 -9.839 1.00 81.31 106 PRO A C 1
ATOM 875 O O . PRO A 1 106 ? 19.239 -0.410 -11.043 1.00 81.31 106 PRO A O 1
ATOM 878 N N . ILE A 1 107 ? 20.278 -0.513 -9.056 1.00 82.44 107 ILE A N 1
ATOM 879 C CA . ILE A 1 107 ? 21.498 -1.175 -9.518 1.00 82.44 107 ILE A CA 1
ATOM 880 C C . ILE A 1 107 ? 21.499 -2.642 -9.079 1.00 82.44 107 ILE A C 1
ATOM 882 O O . ILE A 1 107 ? 21.752 -3.540 -9.881 1.00 82.44 107 ILE A O 1
ATOM 886 N N . LYS A 1 108 ? 21.229 -2.916 -7.798 1.00 85.19 108 LYS A N 1
ATOM 887 C CA . LYS A 1 108 ? 21.364 -4.264 -7.224 1.00 85.19 108 LYS A CA 1
ATOM 888 C C . LYS A 1 108 ? 20.137 -5.141 -7.446 1.00 85.19 108 LYS A C 1
ATOM 890 O O . LYS A 1 108 ? 20.293 -6.356 -7.561 1.00 85.19 108 LYS A O 1
ATOM 895 N N . SER A 1 109 ? 18.938 -4.567 -7.429 1.00 86.69 109 SER A N 1
ATOM 896 C CA . SER A 1 109 ? 17.675 -5.304 -7.528 1.00 86.69 109 SER A CA 1
ATOM 897 C C . SER A 1 109 ? 16.575 -4.422 -8.145 1.00 86.69 109 SER A C 1
ATOM 899 O O . SER A 1 109 ? 15.618 -4.061 -7.446 1.00 86.69 109 SER A O 1
ATOM 901 N N . PRO A 1 110 ? 16.721 -4.034 -9.425 1.00 89.19 110 PRO A N 1
ATOM 902 C CA . PRO A 1 110 ? 15.813 -3.094 -10.072 1.00 89.19 110 PRO A CA 1
ATOM 903 C C . PRO A 1 110 ? 14.414 -3.685 -10.253 1.00 89.19 110 PRO A C 1
ATOM 905 O O . PRO A 1 110 ? 14.228 -4.904 -10.232 1.00 89.19 110 PRO A O 1
ATOM 908 N N . MET A 1 111 ? 13.429 -2.810 -10.470 1.00 90.38 111 MET A N 1
ATOM 909 C CA . MET A 1 111 ? 12.123 -3.222 -10.983 1.00 90.38 111 MET A CA 1
ATOM 910 C C . MET A 1 111 ? 12.257 -3.601 -12.459 1.00 90.38 111 MET A C 1
ATOM 912 O O . MET A 1 111 ? 12.735 -2.810 -13.269 1.00 90.38 111 MET A O 1
ATOM 916 N N . LEU A 1 112 ? 11.822 -4.809 -12.792 1.00 91.50 112 LEU A N 1
ATOM 917 C CA . LEU A 1 112 ? 11.783 -5.359 -14.137 1.00 91.50 112 LEU A CA 1
ATOM 918 C C . LEU A 1 112 ? 10.313 -5.512 -14.505 1.00 91.50 112 LEU A C 1
ATOM 920 O O . LEU A 1 112 ? 9.599 -6.308 -1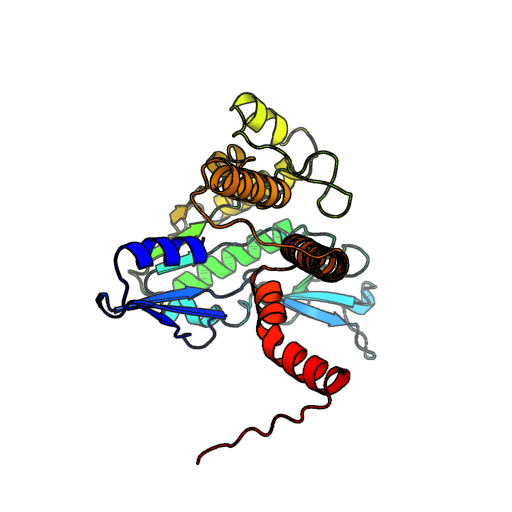3.895 1.00 91.50 112 LEU A O 1
ATOM 924 N N . PHE A 1 113 ? 9.849 -4.711 -15.456 1.00 92.94 113 PHE A N 1
ATOM 925 C CA . PHE A 1 113 ? 8.442 -4.686 -15.830 1.00 92.94 113 PHE A CA 1
ATOM 926 C C . PHE A 1 113 ? 8.124 -5.772 -16.850 1.00 92.94 113 PHE A C 1
ATOM 928 O O . PHE A 1 113 ? 8.898 -6.007 -17.777 1.00 92.94 113 PHE A O 1
ATOM 935 N N . PHE A 1 114 ? 6.977 -6.418 -16.672 1.00 92.75 114 PHE A N 1
ATOM 936 C CA . PHE A 1 114 ? 6.458 -7.440 -17.569 1.00 92.75 114 PHE A CA 1
ATOM 937 C C . PHE A 1 114 ? 5.048 -7.063 -18.011 1.00 92.75 114 PHE A C 1
ATOM 939 O O . PHE A 1 114 ? 4.283 -6.482 -17.245 1.00 92.75 114 PHE A O 1
ATOM 946 N N . GLU A 1 115 ? 4.708 -7.405 -19.245 1.00 92.00 115 GLU A N 1
ATOM 947 C CA . GLU A 1 115 ? 3.358 -7.285 -19.786 1.00 92.00 115 GLU A CA 1
ATOM 948 C C . GLU A 1 115 ? 3.047 -8.561 -20.570 1.00 92.00 115 GLU A C 1
ATOM 950 O O . GLU A 1 115 ? 3.855 -9.001 -21.392 1.00 92.00 115 GLU A O 1
ATOM 955 N N . LYS A 1 116 ? 1.908 -9.206 -20.288 1.00 90.81 116 LYS A N 1
ATOM 956 C CA . LYS A 1 116 ? 1.511 -10.488 -20.902 1.00 90.81 116 LYS A CA 1
ATOM 957 C C . LYS A 1 116 ? 2.585 -11.578 -20.769 1.00 90.81 116 LYS A C 1
ATOM 959 O O . LYS A 1 116 ? 2.749 -12.424 -21.645 1.00 90.81 116 LYS A O 1
ATOM 964 N N . GLY A 1 117 ? 3.340 -11.541 -19.670 1.00 88.75 117 GLY A N 1
ATOM 965 C CA . GLY A 1 117 ? 4.424 -12.480 -19.378 1.00 88.75 117 GLY A CA 1
ATOM 966 C C . GLY A 1 117 ? 5.744 -12.219 -20.110 1.00 88.75 117 GLY A C 1
ATOM 967 O O . GLY A 1 117 ? 6.692 -12.973 -19.896 1.00 88.75 117 GLY A O 1
ATOM 968 N N . LEU A 1 118 ? 5.843 -11.161 -20.920 1.00 90.25 118 LEU A N 1
ATOM 969 C CA . LEU A 1 118 ? 7.064 -10.776 -21.630 1.00 90.25 118 LEU A CA 1
ATOM 970 C C . LEU A 1 118 ? 7.725 -9.564 -20.956 1.00 90.25 118 LEU A C 1
ATOM 972 O O . LEU A 1 118 ? 7.014 -8.667 -20.503 1.00 90.25 118 LEU A O 1
ATOM 976 N N . PRO A 1 119 ? 9.068 -9.507 -20.882 1.00 90.88 119 PRO A N 1
ATOM 977 C CA . PRO A 1 119 ? 9.759 -8.364 -20.302 1.00 90.88 119 PRO A CA 1
ATOM 978 C C . PRO A 1 119 ? 9.616 -7.128 -21.194 1.00 90.88 119 PRO A C 1
ATOM 980 O O . PRO A 1 119 ? 9.782 -7.200 -22.414 1.00 90.88 119 PRO A O 1
ATOM 983 N N . VAL A 1 120 ? 9.374 -5.972 -20.580 1.00 89.56 120 VAL A N 1
ATOM 984 C CA . VAL A 1 120 ? 9.374 -4.694 -21.290 1.00 89.56 120 VAL A CA 1
ATOM 985 C C . VAL A 1 120 ? 10.819 -4.238 -21.486 1.00 89.56 120 VAL A C 1
ATOM 987 O O . VAL A 1 120 ? 11.526 -3.930 -20.531 1.00 89.56 120 VAL A O 1
ATOM 990 N N . ILE A 1 121 ? 11.262 -4.227 -22.744 1.00 78.56 121 ILE A N 1
ATOM 991 C CA . ILE A 1 121 ? 12.675 -4.051 -23.128 1.00 78.56 121 ILE A CA 1
ATOM 992 C C . ILE A 1 121 ? 13.167 -2.619 -22.876 1.00 78.56 121 ILE A C 1
ATOM 994 O O . ILE A 1 121 ? 14.328 -2.406 -22.533 1.00 78.56 121 ILE A O 1
ATOM 998 N N . SER A 1 122 ? 12.288 -1.624 -23.025 1.00 76.69 122 SER A N 1
ATOM 999 C CA . SER A 1 122 ? 12.633 -0.238 -22.711 1.00 76.69 122 SER A CA 1
ATOM 1000 C C . SER A 1 122 ? 12.612 -0.038 -21.195 1.00 76.69 122 SER A C 1
ATOM 1002 O O . SER A 1 122 ? 11.587 -0.342 -20.584 1.00 76.69 122 SER A O 1
ATOM 1004 N N . PRO A 1 123 ? 13.672 0.515 -20.575 1.00 69.31 123 PRO A N 1
ATOM 1005 C CA . PRO A 1 123 ? 13.681 0.776 -19.143 1.00 69.31 123 PRO A CA 1
ATOM 1006 C C . PRO A 1 123 ? 12.600 1.805 -18.798 1.00 69.31 123 PRO A C 1
ATOM 1008 O O . PRO A 1 123 ? 12.742 3.009 -19.022 1.00 69.31 123 PRO A O 1
ATOM 1011 N N . ILE A 1 124 ? 11.485 1.310 -18.269 1.00 80.25 124 ILE A N 1
ATOM 1012 C CA . ILE A 1 124 ? 10.394 2.128 -17.755 1.00 80.25 124 ILE A CA 1
ATOM 1013 C C . ILE A 1 124 ? 10.815 2.647 -16.380 1.00 80.25 124 ILE A C 1
ATOM 1015 O O . ILE A 1 124 ? 11.241 1.885 -15.511 1.00 80.25 124 ILE A O 1
ATOM 1019 N N . LYS A 1 125 ? 10.688 3.957 -16.165 1.00 85.06 125 LYS A N 1
ATOM 1020 C CA . LYS A 1 125 ? 10.880 4.541 -14.835 1.00 85.06 125 LYS A CA 1
ATOM 1021 C C . LYS A 1 125 ? 9.726 4.128 -13.909 1.00 85.06 125 LYS A C 1
ATOM 1023 O O . LYS A 1 125 ? 8.590 4.065 -14.384 1.00 85.06 125 LYS A O 1
ATOM 1028 N N . PRO A 1 126 ? 9.953 3.905 -12.603 1.00 85.88 126 PRO A N 1
ATOM 1029 C CA . PRO A 1 126 ? 8.898 3.487 -11.678 1.00 85.88 126 PRO A CA 1
ATOM 1030 C C . PRO A 1 126 ? 7.642 4.370 -11.694 1.00 85.88 126 PRO A C 1
ATOM 1032 O O . PRO A 1 126 ? 6.542 3.859 -11.510 1.00 85.88 126 PRO A O 1
ATOM 1035 N N . GLU A 1 127 ? 7.780 5.671 -11.963 1.00 84.38 127 GLU A N 1
ATOM 1036 C CA . GLU A 1 127 ? 6.657 6.607 -12.083 1.00 84.38 127 GLU A CA 1
ATOM 1037 C C . GLU A 1 127 ? 5.737 6.273 -13.268 1.00 84.38 127 GLU A C 1
ATOM 1039 O O . GLU A 1 127 ? 4.516 6.309 -13.145 1.00 84.38 127 GLU A O 1
ATOM 1044 N N . ILE A 1 128 ? 6.315 5.881 -14.404 1.00 87.75 128 ILE A N 1
ATOM 1045 C CA . ILE A 1 128 ? 5.551 5.460 -15.585 1.00 87.75 128 ILE A CA 1
ATOM 1046 C C . ILE A 1 128 ? 4.905 4.091 -15.326 1.00 87.75 128 ILE A C 1
ATOM 1048 O O . ILE A 1 128 ? 3.756 3.867 -15.703 1.00 87.75 128 ILE A O 1
ATOM 1052 N N . GLY A 1 129 ? 5.616 3.184 -14.644 1.00 89.38 129 GLY A N 1
ATOM 1053 C CA . GLY A 1 129 ? 5.064 1.892 -14.226 1.00 89.38 129 GLY A CA 1
ATOM 1054 C C . GLY A 1 129 ? 3.842 2.052 -13.314 1.00 89.38 129 GLY A C 1
ATOM 1055 O O . GLY A 1 129 ? 2.824 1.392 -13.527 1.00 89.38 129 GLY A O 1
ATOM 1056 N N . LEU A 1 130 ? 3.907 2.987 -12.359 1.00 89.69 130 LEU A N 1
ATOM 1057 C CA . LEU A 1 130 ? 2.780 3.363 -11.504 1.00 89.69 130 LEU A CA 1
ATOM 1058 C C . LEU A 1 130 ? 1.580 3.842 -12.333 1.00 89.69 130 LEU A C 1
ATOM 1060 O O . LEU A 1 130 ? 0.468 3.377 -12.095 1.00 89.69 130 LEU A O 1
ATOM 1064 N N . ASP A 1 131 ? 1.791 4.725 -13.314 1.00 91.19 131 ASP A N 1
ATOM 1065 C CA . ASP A 1 131 ? 0.708 5.237 -14.164 1.00 91.19 131 ASP A CA 1
ATOM 1066 C C . ASP A 1 131 ? -0.003 4.113 -14.930 1.00 91.19 131 ASP A C 1
ATOM 1068 O O . ASP A 1 131 ? -1.235 4.078 -14.990 1.00 91.19 131 ASP A O 1
ATOM 1072 N N . ILE A 1 132 ? 0.761 3.175 -15.501 1.00 92.25 132 ILE A N 1
ATOM 1073 C CA . ILE A 1 132 ? 0.212 2.022 -16.231 1.00 92.25 132 ILE A CA 1
ATOM 1074 C C . ILE A 1 132 ? -0.600 1.133 -15.285 1.00 92.25 132 ILE A C 1
ATOM 1076 O O . ILE A 1 132 ? -1.732 0.763 -15.601 1.00 92.25 132 ILE A O 1
ATOM 1080 N N . ILE A 1 133 ? -0.068 0.837 -14.100 1.00 92.69 133 ILE A N 1
ATOM 1081 C CA . ILE A 1 133 ? -0.746 -0.023 -13.126 1.00 92.69 133 ILE A CA 1
ATOM 1082 C C . ILE A 1 133 ? -2.011 0.623 -12.578 1.00 92.69 133 ILE A C 1
ATOM 1084 O O . ILE A 1 133 ? -3.016 -0.064 -12.420 1.00 92.69 133 ILE A O 1
ATOM 1088 N N . LEU A 1 134 ? -2.009 1.934 -12.328 1.00 93.19 134 LEU A N 1
ATOM 1089 C CA . LEU A 1 134 ? -3.219 2.644 -11.921 1.00 93.19 134 LEU A CA 1
ATOM 1090 C C . LEU A 1 134 ? -4.296 2.569 -13.012 1.00 93.19 134 LEU A C 1
ATOM 1092 O O . LEU A 1 134 ? -5.447 2.273 -12.696 1.00 93.19 134 LEU A O 1
ATOM 1096 N N . LYS A 1 135 ? -3.938 2.740 -14.293 1.00 94.50 135 LYS A N 1
ATOM 1097 C CA . LYS A 1 135 ? -4.885 2.585 -15.415 1.00 94.50 135 LYS A CA 1
ATOM 1098 C C . LYS A 1 135 ? -5.439 1.164 -15.511 1.00 94.50 135 LYS A C 1
ATOM 1100 O O . LYS A 1 135 ? -6.655 0.984 -15.601 1.00 94.50 135 LYS A O 1
ATOM 1105 N N . ASN A 1 136 ? -4.568 0.160 -15.442 1.00 94.31 136 ASN A N 1
ATOM 1106 C CA . ASN A 1 136 ? -4.970 -1.244 -15.491 1.00 94.31 136 ASN A CA 1
ATOM 1107 C C . ASN A 1 136 ? -5.830 -1.626 -14.282 1.00 94.31 136 ASN A C 1
ATOM 1109 O O . ASN A 1 136 ? -6.821 -2.334 -14.439 1.00 94.31 136 ASN A O 1
ATOM 1113 N N . MET A 1 137 ? -5.525 -1.094 -13.097 1.00 94.19 137 MET A N 1
ATOM 1114 C CA . MET A 1 137 ? -6.337 -1.261 -11.894 1.00 94.19 137 MET A CA 1
ATOM 1115 C C . MET A 1 137 ? -7.733 -0.659 -12.069 1.00 94.19 137 MET A C 1
ATOM 1117 O O . MET A 1 137 ? -8.713 -1.344 -11.782 1.00 94.19 137 MET A O 1
ATOM 1121 N N . ILE A 1 138 ? -7.848 0.574 -12.580 1.00 94.62 138 ILE A N 1
ATOM 1122 C CA . ILE A 1 138 ? -9.150 1.212 -12.832 1.00 94.62 138 ILE A CA 1
ATOM 1123 C C . ILE A 1 138 ? -9.975 0.343 -13.784 1.00 94.62 138 ILE A C 1
ATOM 1125 O O . ILE A 1 138 ? -11.131 0.032 -13.492 1.00 94.62 138 ILE A O 1
ATOM 1129 N N . PHE A 1 139 ? -9.375 -0.092 -14.897 1.00 93.94 139 PHE A N 1
ATOM 1130 C CA . PHE A 1 139 ? -10.034 -0.971 -15.862 1.00 93.94 139 PHE A CA 1
ATOM 1131 C C . PHE A 1 139 ? -10.476 -2.295 -15.223 1.00 93.94 139 PHE A C 1
ATOM 1133 O O . PHE A 1 139 ? -11.625 -2.715 -15.375 1.00 93.94 139 PHE A O 1
ATOM 1140 N N . TYR A 1 140 ? -9.589 -2.928 -14.457 1.00 93.88 140 TYR A N 1
ATOM 1141 C CA . TYR A 1 140 ? -9.836 -4.201 -13.792 1.00 93.88 140 TYR A CA 1
ATOM 1142 C C . TYR A 1 140 ? -10.984 -4.115 -12.777 1.00 93.88 140 TYR A C 1
ATOM 1144 O O . TYR A 1 140 ? -11.923 -4.915 -12.826 1.00 93.88 140 TYR A O 1
ATOM 1152 N N . VAL A 1 141 ? -10.952 -3.115 -11.891 1.00 94.25 141 VAL A N 1
ATOM 1153 C CA . VAL A 1 141 ? -11.999 -2.888 -10.885 1.00 94.25 141 VAL A CA 1
ATOM 1154 C C . VAL A 1 141 ? -13.325 -2.559 -11.561 1.00 94.25 141 VAL A C 1
ATOM 1156 O O . VAL A 1 141 ? -14.357 -3.086 -11.158 1.00 94.25 141 VAL A O 1
ATOM 1159 N N . ASN A 1 142 ? -13.321 -1.746 -12.619 1.00 93.44 142 ASN A N 1
ATOM 1160 C CA . ASN A 1 142 ? -14.544 -1.395 -13.342 1.00 93.44 142 ASN A CA 1
ATOM 1161 C C . ASN A 1 142 ? -15.206 -2.577 -14.033 1.00 93.44 142 ASN A C 1
ATOM 1163 O O . ASN A 1 142 ? -16.430 -2.625 -14.095 1.00 93.44 142 ASN A O 1
ATOM 1167 N N . ARG A 1 143 ? -14.414 -3.534 -14.514 1.00 93.50 143 ARG A N 1
ATOM 1168 C CA . ARG A 1 143 ? -14.935 -4.735 -15.160 1.00 93.50 143 ARG A CA 1
ATOM 1169 C C . ARG A 1 143 ? -15.509 -5.749 -14.169 1.00 93.50 143 ARG A C 1
ATOM 1171 O O . ARG A 1 143 ? -16.409 -6.495 -14.538 1.00 93.50 143 ARG A O 1
ATOM 1178 N N . ARG A 1 144 ? -14.963 -5.824 -12.950 1.00 93.12 144 ARG A N 1
ATOM 1179 C CA . ARG A 1 144 ? -15.322 -6.862 -11.966 1.00 93.12 144 ARG A CA 1
ATOM 1180 C C . ARG A 1 144 ? -16.283 -6.401 -10.877 1.00 93.12 144 ARG A C 1
ATOM 1182 O O . ARG A 1 144 ? -17.048 -7.213 -10.368 1.00 93.12 144 ARG A O 1
ATOM 1189 N N . MET A 1 145 ? -16.239 -5.127 -10.501 1.00 93.56 145 MET A N 1
ATOM 1190 C CA . MET A 1 145 ? -17.097 -4.598 -9.447 1.00 93.56 145 MET A CA 1
ATOM 1191 C C . MET A 1 145 ? -18.513 -4.355 -9.962 1.00 93.56 145 MET A C 1
ATOM 1193 O O . MET A 1 145 ? -18.718 -3.957 -11.109 1.00 93.56 145 MET A O 1
ATOM 1197 N N . ARG A 1 146 ? -19.499 -4.550 -9.086 1.00 90.38 146 ARG A N 1
ATOM 1198 C CA . ARG A 1 146 ? -20.904 -4.245 -9.381 1.00 90.38 146 ARG A CA 1
ATOM 1199 C C . ARG A 1 146 ? -21.065 -2.765 -9.774 1.00 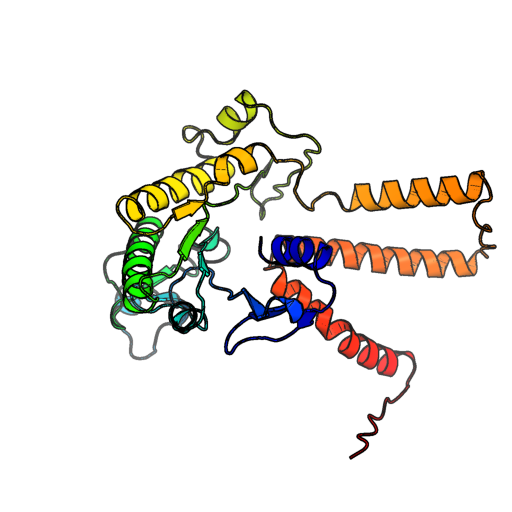90.38 146 ARG A C 1
ATOM 1201 O O . ARG A 1 146 ? -20.354 -1.925 -9.217 1.00 90.38 146 ARG A O 1
ATOM 1208 N N . PRO A 1 147 ? -22.028 -2.408 -10.647 1.00 87.69 147 PRO A N 1
ATOM 1209 C CA . PRO A 1 147 ? -22.236 -1.017 -11.067 1.00 87.69 147 PRO A CA 1
ATOM 1210 C C . PRO A 1 147 ? -22.475 -0.029 -9.914 1.00 87.69 147 PRO A C 1
ATOM 1212 O O . PRO A 1 147 ? -22.018 1.105 -9.989 1.00 87.69 147 PRO A O 1
ATOM 1215 N N . ALA A 1 148 ? -23.137 -0.467 -8.837 1.00 90.25 148 ALA A N 1
ATOM 1216 C CA . ALA A 1 148 ? -23.405 0.341 -7.642 1.00 90.25 148 ALA A CA 1
ATOM 1217 C C . ALA A 1 148 ? -22.261 0.333 -6.603 1.00 90.25 148 ALA A C 1
ATOM 1219 O O . ALA A 1 148 ? -22.397 0.925 -5.535 1.00 90.25 148 ALA A O 1
ATOM 1220 N N . GLY A 1 149 ? -21.156 -0.365 -6.880 1.00 93.75 149 GLY A N 1
ATOM 1221 C CA . GLY A 1 149 ? -20.033 -0.479 -5.957 1.00 93.75 149 GLY A CA 1
ATOM 1222 C C . GLY A 1 149 ? -19.310 0.854 -5.765 1.00 93.75 149 GLY A C 1
ATOM 1223 O O . GLY A 1 149 ? -18.948 1.518 -6.739 1.00 93.75 149 GLY A O 1
ATOM 1224 N N . ILE A 1 150 ? -19.061 1.226 -4.510 1.00 96.12 150 ILE A N 1
ATOM 1225 C CA . ILE A 1 150 ? -18.374 2.471 -4.158 1.00 96.12 150 ILE A CA 1
ATOM 1226 C C . ILE A 1 150 ? -16.866 2.252 -4.253 1.00 96.12 150 ILE A C 1
ATOM 1228 O O . ILE A 1 150 ? -16.308 1.358 -3.615 1.00 96.12 150 ILE A O 1
ATOM 1232 N N . LYS A 1 151 ? -16.197 3.104 -5.027 1.00 96.00 151 LYS A N 1
ATOM 1233 C CA . LYS A 1 151 ? -14.764 3.012 -5.317 1.00 96.00 151 LYS A CA 1
ATOM 1234 C C . LYS A 1 151 ? -14.075 4.240 -4.760 1.00 96.00 151 LYS A C 1
ATOM 1236 O O . LYS A 1 151 ? -14.360 5.352 -5.191 1.00 96.00 151 LYS A O 1
ATOM 1241 N N . ILE A 1 152 ? -13.187 4.045 -3.797 1.00 95.44 152 ILE A N 1
ATOM 1242 C CA . ILE A 1 152 ? -12.436 5.121 -3.157 1.00 95.44 152 ILE A CA 1
ATOM 1243 C C . ILE A 1 152 ? -10.952 4.843 -3.344 1.00 95.44 152 ILE A C 1
ATOM 1245 O O . ILE A 1 152 ? -10.478 3.740 -3.069 1.00 95.44 152 ILE A O 1
ATOM 1249 N N . PHE A 1 153 ? -10.207 5.851 -3.780 1.00 94.06 153 PHE A N 1
ATOM 1250 C CA . PHE A 1 153 ? -8.754 5.810 -3.787 1.00 94.06 153 PHE A CA 1
ATOM 1251 C C . PHE A 1 153 ? -8.213 6.843 -2.801 1.00 94.06 153 PHE A C 1
ATOM 1253 O O . PHE A 1 153 ? -8.496 8.035 -2.915 1.00 94.06 153 PHE A O 1
ATOM 1260 N N . CYS A 1 154 ? -7.443 6.391 -1.816 1.00 91.56 154 CYS A N 1
ATOM 1261 C CA . CYS A 1 154 ? -6.855 7.274 -0.817 1.00 91.56 154 CYS A CA 1
ATOM 1262 C C . CYS A 1 154 ? -5.518 7.827 -1.307 1.00 91.56 154 CYS A C 1
ATOM 1264 O O . CYS A 1 154 ? -4.625 7.056 -1.678 1.00 91.56 154 CYS A O 1
ATOM 1266 N N . THR A 1 155 ? -5.355 9.150 -1.219 1.00 87.69 155 THR A N 1
ATOM 1267 C CA . THR A 1 155 ? -4.056 9.795 -1.434 1.00 87.69 155 THR A CA 1
ATOM 1268 C C . THR A 1 155 ? -3.052 9.340 -0.372 1.00 87.69 155 THR A C 1
ATOM 1270 O O . THR A 1 155 ? -3.384 8.736 0.658 1.00 87.69 155 THR A O 1
ATOM 1273 N N . GLN A 1 156 ? -1.769 9.582 -0.620 1.00 81.12 156 GLN A N 1
ATOM 1274 C CA . GLN A 1 156 ? -0.735 9.096 0.282 1.00 81.12 156 GLN A CA 1
ATOM 1275 C C . GLN A 1 156 ? -0.521 10.010 1.479 1.00 81.12 156 GLN A C 1
ATOM 1277 O O . GLN A 1 156 ? -0.554 11.233 1.390 1.00 81.12 156 GLN A O 1
ATOM 1282 N N . SER A 1 157 ? -0.222 9.385 2.616 1.00 76.38 157 SER A N 1
ATOM 1283 C CA . SER A 1 157 ? 0.265 10.088 3.796 1.00 76.38 157 SER A CA 1
ATOM 1284 C C . SER A 1 157 ? 1.759 10.418 3.633 1.00 76.38 157 SER A C 1
ATOM 1286 O O . SER A 1 157 ? 2.533 9.500 3.306 1.00 76.38 157 SER A O 1
ATOM 1288 N N . PRO A 1 158 ? 2.188 11.650 3.930 1.00 78.62 158 PRO A N 1
ATOM 1289 C CA . PRO A 1 158 ? 3.583 12.066 3.866 1.00 78.62 158 PRO A CA 1
ATOM 1290 C C . PRO A 1 158 ? 4.437 11.409 4.955 1.00 78.62 158 PRO A C 1
ATOM 1292 O O . PRO A 1 158 ? 3.940 10.847 5.937 1.00 78.62 158 PRO A O 1
ATOM 1295 N N . ARG A 1 159 ? 5.754 11.513 4.778 1.00 78.12 159 ARG A N 1
ATOM 1296 C CA . ARG A 1 159 ? 6.753 11.247 5.819 1.00 78.12 159 ARG A CA 1
ATOM 1297 C C . ARG A 1 159 ? 7.239 12.587 6.369 1.00 78.12 159 ARG A C 1
ATOM 1299 O O . ARG A 1 159 ? 7.279 13.561 5.630 1.00 78.12 159 ARG A O 1
ATOM 1306 N N . HIS A 1 160 ? 7.568 12.627 7.655 1.00 78.69 160 HIS A N 1
ATOM 1307 C CA . HIS A 1 160 ? 8.051 13.836 8.330 1.00 78.69 160 HIS A CA 1
ATOM 1308 C C . HIS A 1 160 ? 9.460 13.601 8.875 1.00 78.69 160 HIS A C 1
ATOM 1310 O O . HIS A 1 160 ? 9.691 13.735 10.072 1.00 78.69 160 HIS A O 1
ATOM 1316 N N . LEU A 1 161 ? 10.364 13.125 8.019 1.00 74.69 161 LEU A N 1
ATOM 1317 C CA . LEU A 1 161 ? 11.725 12.802 8.435 1.00 74.69 161 LEU A CA 1
ATOM 1318 C C . LEU A 1 161 ? 12.556 14.083 8.498 1.00 74.69 161 LEU A C 1
ATOM 1320 O O . LEU A 1 161 ? 12.593 14.847 7.535 1.00 74.69 161 LEU A O 1
ATOM 1324 N N . GLU A 1 162 ? 13.202 14.316 9.629 1.00 72.88 162 GLU A N 1
ATOM 1325 C CA . GLU A 1 162 ? 14.169 15.388 9.842 1.00 72.88 162 GLU A CA 1
ATOM 1326 C C . GLU A 1 162 ? 15.571 14.781 9.942 1.00 72.88 162 GLU A C 1
ATOM 1328 O O . GLU A 1 162 ? 15.717 13.651 10.405 1.00 72.88 162 GLU A O 1
ATOM 1333 N N . GLU A 1 163 ? 16.583 15.528 9.488 1.00 69.00 163 GLU A N 1
ATOM 1334 C CA . GLU A 1 163 ? 18.016 15.184 9.609 1.00 69.00 163 GLU A CA 1
ATOM 1335 C C . GLU A 1 163 ? 18.479 13.925 8.852 1.00 69.00 163 GLU A C 1
ATOM 1337 O O . GLU A 1 163 ? 19.608 13.473 9.019 1.00 69.00 163 GLU A O 1
ATOM 1342 N N . GLY A 1 164 ? 17.651 13.388 7.954 1.00 65.81 164 GLY A N 1
ATOM 1343 C CA . GLY A 1 164 ? 18.031 12.299 7.059 1.00 65.81 164 GLY A CA 1
ATOM 1344 C C . GLY A 1 164 ? 16.839 11.485 6.574 1.00 65.81 164 GLY A C 1
ATOM 1345 O O . GLY A 1 164 ? 15.688 11.765 6.908 1.00 65.81 164 GLY A O 1
ATOM 1346 N N . ASP A 1 165 ? 17.125 10.441 5.803 1.00 64.44 165 ASP A N 1
ATOM 1347 C CA . ASP A 1 165 ? 16.136 9.431 5.434 1.00 64.44 165 ASP A CA 1
ATOM 1348 C C . ASP A 1 165 ? 15.973 8.380 6.531 1.00 64.44 165 ASP A C 1
ATOM 1350 O O . ASP A 1 165 ? 16.809 8.235 7.419 1.00 64.44 165 ASP A O 1
ATOM 1354 N N . TRP A 1 166 ? 14.891 7.605 6.464 1.00 59.00 166 TRP A N 1
ATOM 1355 C CA . TRP A 1 166 ? 14.552 6.577 7.458 1.00 59.00 166 TRP A CA 1
ATOM 1356 C C . TRP A 1 166 ? 15.667 5.526 7.668 1.00 59.00 166 TRP A C 1
ATOM 1358 O O . TRP A 1 166 ? 15.708 4.890 8.718 1.00 59.00 166 TRP A O 1
ATOM 1368 N N . ASP A 1 167 ? 16.549 5.325 6.686 1.00 58.25 167 ASP A N 1
ATOM 1369 C CA . ASP A 1 167 ? 17.718 4.436 6.717 1.00 58.25 167 ASP A CA 1
ATOM 1370 C C . ASP A 1 167 ? 19.042 5.148 7.042 1.00 58.25 167 ASP A C 1
ATOM 1372 O O . ASP A 1 167 ? 20.030 4.477 7.335 1.00 58.25 167 ASP A O 1
ATOM 1376 N N . HIS A 1 168 ? 19.046 6.481 7.068 1.00 61.88 168 HIS A N 1
ATOM 1377 C CA . HIS A 1 168 ? 20.212 7.328 7.335 1.00 61.88 168 HIS A CA 1
ATOM 1378 C C . HIS A 1 168 ? 20.062 8.154 8.626 1.00 61.88 168 HIS A C 1
ATOM 1380 O O . HIS A 1 168 ? 20.711 9.182 8.782 1.00 61.88 168 HIS A O 1
ATOM 1386 N N . GLY A 1 169 ? 19.214 7.710 9.561 1.00 61.97 169 GLY A N 1
ATOM 1387 C CA . GLY A 1 169 ? 19.032 8.361 10.867 1.00 61.97 169 GLY A CA 1
ATOM 1388 C C . GLY A 1 169 ? 17.893 9.382 10.936 1.00 61.97 169 GLY A C 1
ATOM 1389 O O . GLY A 1 169 ? 17.686 9.987 11.984 1.00 61.97 169 GLY A O 1
ATOM 1390 N N . GLY A 1 170 ? 17.110 9.527 9.867 1.00 71.31 170 GLY A N 1
ATOM 1391 C CA . GLY A 1 170 ? 15.950 10.407 9.822 1.00 71.31 170 GLY A CA 1
ATOM 1392 C C . GLY A 1 170 ? 14.875 10.027 10.835 1.00 71.31 170 GLY A C 1
ATOM 1393 O O . GLY A 1 170 ? 14.461 8.866 10.919 1.00 71.31 170 GLY A O 1
ATOM 1394 N N . SER A 1 171 ? 14.369 11.010 11.579 1.00 71.00 171 SER A N 1
ATOM 1395 C CA . SER A 1 171 ? 13.313 10.793 12.575 1.00 71.00 171 SER A CA 1
ATOM 1396 C C . SER A 1 171 ? 12.323 11.956 12.634 1.00 71.00 171 SER A C 1
ATOM 1398 O O . SER A 1 171 ? 12.566 13.014 12.067 1.00 71.00 171 SER A O 1
ATOM 1400 N N . CYS A 1 172 ? 11.177 11.752 13.289 1.00 75.50 172 CYS A N 1
ATOM 1401 C CA . CYS A 1 172 ? 10.231 12.825 13.584 1.00 75.50 172 CYS A CA 1
ATOM 1402 C C . CYS A 1 172 ? 10.059 12.931 15.099 1.00 75.50 172 CYS A C 1
ATOM 1404 O O . CYS A 1 172 ? 9.484 12.030 15.713 1.00 75.50 172 CYS A O 1
ATOM 1406 N N . GLN A 1 173 ? 10.557 14.014 15.692 1.00 75.56 173 GLN A N 1
ATOM 1407 C CA . GLN A 1 173 ? 10.460 14.284 17.136 1.00 75.56 173 GLN A CA 1
ATOM 1408 C C . GLN A 1 173 ? 9.380 15.327 17.464 1.00 75.56 173 GLN A C 1
ATOM 1410 O O . GLN A 1 173 ? 9.215 15.734 18.614 1.00 75.56 173 GLN A O 1
ATOM 1415 N N . ARG A 1 174 ? 8.635 15.797 16.456 1.00 75.12 174 ARG A N 1
ATOM 1416 C CA . ARG A 1 174 ? 7.628 16.839 16.654 1.00 75.12 174 ARG A CA 1
ATOM 1417 C C . ARG A 1 174 ? 6.468 16.310 17.486 1.00 75.12 174 ARG A C 1
ATOM 1419 O O . ARG A 1 174 ? 5.925 15.248 17.213 1.00 75.12 174 ARG A O 1
ATOM 1426 N N . VAL A 1 175 ? 6.053 17.105 18.467 1.00 74.06 175 VAL A N 1
ATOM 1427 C CA . VAL A 1 175 ? 4.888 16.832 19.328 1.00 74.06 175 VAL A CA 1
ATOM 1428 C C . VAL A 1 175 ? 3.697 17.739 19.016 1.00 74.06 175 VAL A C 1
ATOM 1430 O O . VAL A 1 175 ? 2.582 17.459 19.446 1.00 74.06 175 VAL A O 1
ATOM 1433 N N . GLN A 1 176 ? 3.906 18.788 18.215 1.00 75.75 176 GLN A N 1
ATOM 1434 C CA . GLN A 1 176 ? 2.861 19.701 17.750 1.00 75.75 176 GLN A CA 1
ATOM 1435 C C . GLN A 1 176 ? 2.642 19.592 16.232 1.00 75.75 176 GLN A C 1
ATOM 1437 O O . GLN A 1 176 ? 3.567 19.203 15.509 1.00 75.75 176 GLN A O 1
ATOM 1442 N N . PRO A 1 177 ? 1.430 19.909 15.737 1.00 82.75 177 PRO A N 1
ATOM 1443 C CA . PRO A 1 177 ? 1.177 20.067 14.309 1.00 82.75 177 PRO A CA 1
ATOM 1444 C C . PRO A 1 177 ? 2.074 21.143 13.681 1.00 82.75 177 PRO A C 1
ATOM 1446 O O . PRO A 1 177 ? 2.487 22.087 14.354 1.00 82.75 177 PRO A O 1
ATOM 1449 N N . LEU A 1 178 ? 2.349 21.012 12.385 1.00 82.06 178 LEU A N 1
ATOM 1450 C CA . LEU A 1 178 ? 3.035 22.045 11.611 1.00 82.06 178 LEU A CA 1
ATOM 1451 C C . LEU A 1 178 ? 2.089 23.207 11.304 1.00 82.06 178 LEU A C 1
ATOM 1453 O O . LEU A 1 178 ? 0.914 22.998 10.996 1.00 82.06 178 LEU A O 1
ATOM 1457 N N . LEU A 1 179 ? 2.628 24.426 11.338 1.00 85.12 179 LEU A N 1
ATOM 1458 C CA . LEU A 1 179 ? 1.956 25.606 10.796 1.00 85.12 179 LEU A CA 1
ATOM 1459 C C . LEU A 1 179 ? 1.952 25.559 9.264 1.00 85.12 179 LEU A C 1
ATOM 1461 O O . LEU A 1 179 ? 2.817 24.937 8.648 1.00 85.12 179 LEU A O 1
ATOM 1465 N N . LEU A 1 180 ? 1.006 26.262 8.639 1.00 83.50 180 LEU A N 1
ATOM 1466 C CA . LEU A 1 180 ? 0.801 26.224 7.187 1.00 83.50 180 LEU A CA 1
ATOM 1467 C C . LEU A 1 180 ? 2.056 26.601 6.388 1.00 83.50 180 LEU A C 1
ATOM 1469 O O . LEU A 1 180 ? 2.421 25.938 5.420 1.00 83.50 180 LEU A O 1
ATOM 1473 N N . GLU A 1 181 ? 2.751 27.645 6.832 1.00 83.19 181 GLU A N 1
ATOM 1474 C CA . GLU A 1 181 ? 3.996 28.110 6.217 1.00 83.19 181 GLU A CA 1
ATOM 1475 C C . GLU A 1 181 ? 5.104 27.058 6.324 1.00 83.19 181 GLU A C 1
ATOM 1477 O O . GLU A 1 181 ? 5.828 26.809 5.361 1.00 83.19 181 GLU A O 1
ATOM 1482 N N . GLN A 1 182 ? 5.182 26.372 7.469 1.00 83.31 182 GLN A N 1
ATOM 1483 C CA . GLN A 1 182 ? 6.138 25.289 7.687 1.00 83.31 182 GLN A CA 1
ATOM 1484 C C . GLN A 1 182 ? 5.822 24.089 6.799 1.00 83.31 182 GLN A C 1
ATOM 1486 O O . GLN A 1 182 ? 6.740 23.509 6.239 1.00 83.31 182 GLN A O 1
ATOM 1491 N N . VAL A 1 183 ? 4.545 23.736 6.623 1.00 83.06 183 VAL A N 1
ATOM 1492 C CA . VAL A 1 183 ? 4.121 22.670 5.700 1.00 83.06 183 VAL A CA 1
ATOM 1493 C C . VAL A 1 183 ? 4.550 22.998 4.273 1.00 83.06 183 VAL A C 1
ATOM 1495 O O . VAL A 1 183 ? 5.165 22.169 3.604 1.00 83.06 183 VAL A O 1
ATOM 1498 N N . ASN A 1 184 ? 4.267 24.215 3.808 1.00 81.81 184 ASN A N 1
ATOM 1499 C CA . ASN A 1 184 ? 4.608 24.622 2.448 1.00 81.81 184 ASN A CA 1
ATOM 1500 C C . ASN A 1 184 ? 6.120 24.629 2.214 1.00 81.81 184 ASN A C 1
ATOM 1502 O O . ASN A 1 184 ? 6.568 24.202 1.154 1.00 81.81 184 ASN A O 1
ATOM 1506 N N . HIS A 1 185 ? 6.898 25.044 3.213 1.00 81.44 185 HIS A N 1
ATOM 1507 C CA . HIS A 1 185 ? 8.357 25.005 3.162 1.00 81.44 185 HIS A CA 1
ATOM 1508 C C . HIS A 1 185 ? 8.905 23.570 3.177 1.00 81.44 185 HIS A C 1
ATOM 1510 O O . HIS A 1 185 ? 9.703 23.202 2.312 1.00 81.44 185 HIS A O 1
ATOM 1516 N N . PHE A 1 186 ? 8.430 22.743 4.111 1.00 76.06 186 PHE A N 1
ATOM 1517 C CA . PHE A 1 186 ? 8.929 21.391 4.377 1.00 76.06 186 PHE A CA 1
ATOM 1518 C C . PHE A 1 186 ? 8.558 20.383 3.280 1.00 76.06 186 PHE A C 1
ATOM 1520 O O . PHE A 1 186 ? 9.294 19.427 3.037 1.00 76.06 186 PHE A O 1
ATOM 1527 N N . PHE A 1 187 ? 7.435 20.618 2.597 1.00 78.00 187 PHE A N 1
ATOM 1528 C CA . PHE A 1 187 ? 6.944 19.808 1.482 1.00 78.00 187 PHE A CA 1
ATOM 1529 C C . PHE A 1 187 ? 7.020 20.544 0.126 1.00 78.00 187 PHE A C 1
ATOM 1531 O O . PHE A 1 187 ? 6.297 20.198 -0.811 1.00 78.00 187 PHE A O 1
ATOM 1538 N N . SER A 1 188 ? 7.863 21.573 -0.004 1.00 75.19 188 SER A N 1
ATOM 1539 C CA . SER A 1 188 ? 8.080 22.270 -1.283 1.00 75.19 188 SER A CA 1
ATOM 1540 C C . SER A 1 188 ? 8.751 21.355 -2.315 1.00 75.19 188 SER A C 1
ATOM 1542 O O . SER A 1 188 ? 9.736 20.695 -2.008 1.00 75.19 188 SER A O 1
ATOM 1544 N N . LEU A 1 189 ? 8.234 21.337 -3.550 1.00 70.81 189 LEU A N 1
ATOM 1545 C CA . LEU A 1 189 ? 8.809 20.565 -4.669 1.00 70.81 189 LEU A CA 1
ATOM 1546 C C . LEU A 1 189 ? 10.110 21.175 -5.219 1.00 70.81 189 LEU A C 1
ATOM 1548 O O . LEU A 1 189 ? 10.820 20.540 -5.987 1.00 70.81 189 LEU A O 1
ATOM 1552 N N . GLU A 1 190 ? 10.408 22.425 -4.862 1.00 61.41 190 GLU A N 1
ATOM 1553 C CA . GLU A 1 190 ? 11.615 23.137 -5.302 1.00 61.41 190 GLU A CA 1
ATOM 1554 C C . GLU A 1 190 ? 12.869 22.675 -4.551 1.00 61.41 190 GLU A C 1
ATOM 1556 O O . GLU A 1 190 ? 13.990 22.811 -5.041 1.00 61.41 190 GLU A O 1
ATOM 1561 N N . ARG A 1 191 ? 12.691 22.112 -3.353 1.00 57.75 191 ARG A N 1
ATOM 1562 C CA . ARG A 1 191 ? 13.760 21.455 -2.611 1.00 57.75 191 ARG A CA 1
ATOM 1563 C C . ARG A 1 191 ? 13.680 19.972 -2.932 1.00 57.75 191 ARG A C 1
ATOM 1565 O O . ARG A 1 191 ? 12.721 19.337 -2.515 1.00 57.75 191 ARG A O 1
ATOM 1572 N N . ASN A 1 192 ? 14.696 19.439 -3.617 1.00 55.81 192 ASN A N 1
ATOM 1573 C CA . ASN A 1 192 ? 14.902 18.000 -3.846 1.00 55.81 192 ASN A CA 1
ATOM 1574 C C . ASN A 1 192 ? 15.040 17.252 -2.502 1.00 55.81 192 ASN A C 1
ATOM 1576 O O . ASN A 1 192 ? 16.141 16.912 -2.065 1.00 55.81 192 ASN A O 1
ATOM 1580 N N . GLY A 1 193 ? 13.932 17.095 -1.791 1.00 60.22 193 GLY A N 1
ATOM 1581 C CA . GLY A 1 193 ? 13.847 16.603 -0.430 1.00 60.22 193 GLY A CA 1
ATOM 1582 C C . GLY A 1 193 ? 12.912 15.408 -0.370 1.00 60.22 193 GLY A C 1
ATOM 1583 O O . GLY A 1 193 ? 11.811 15.412 -0.922 1.00 60.22 193 GLY A O 1
ATOM 1584 N N . THR A 1 194 ? 13.320 14.381 0.370 1.00 60.03 194 THR A N 1
ATOM 1585 C CA . THR A 1 194 ? 12.647 13.077 0.414 1.00 60.03 194 THR A CA 1
ATOM 1586 C C . THR A 1 194 ? 11.183 13.148 0.865 1.00 60.03 194 THR A C 1
ATOM 1588 O O . THR A 1 194 ? 10.362 12.305 0.485 1.00 60.03 194 THR A O 1
ATOM 1591 N N . ASN A 1 195 ? 10.823 14.161 1.656 1.00 60.16 195 ASN A N 1
ATOM 1592 C CA . ASN A 1 195 ? 9.470 14.349 2.181 1.00 60.16 195 ASN A CA 1
ATOM 1593 C C . ASN A 1 195 ? 8.495 14.903 1.124 1.00 60.16 195 ASN A C 1
ATOM 1595 O O . ASN A 1 195 ? 7.389 14.373 0.981 1.00 60.16 195 ASN A O 1
ATOM 1599 N N . ALA A 1 196 ? 8.909 15.928 0.368 1.00 57.62 196 ALA A N 1
ATOM 1600 C CA . ALA A 1 196 ? 8.104 16.603 -0.654 1.00 57.62 196 ALA A CA 1
ATOM 1601 C C . ALA A 1 196 ? 7.986 15.768 -1.934 1.00 57.62 196 ALA A C 1
ATOM 1603 O O . ALA A 1 196 ? 6.878 15.453 -2.389 1.00 57.62 196 ALA A O 1
ATOM 1604 N N . ASP A 1 197 ? 9.140 15.342 -2.453 1.00 60.62 197 ASP A N 1
ATOM 1605 C CA . ASP A 1 197 ? 9.271 14.686 -3.753 1.00 60.62 197 ASP A CA 1
ATOM 1606 C C . ASP A 1 197 ? 8.535 13.354 -3.795 1.00 60.62 197 ASP A C 1
ATOM 1608 O O . ASP A 1 197 ? 8.021 12.934 -4.828 1.00 60.62 197 ASP A O 1
ATOM 1612 N N . THR A 1 198 ? 8.439 12.655 -2.665 1.00 63.69 198 THR A N 1
ATOM 1613 C CA . THR A 1 198 ? 7.807 11.337 -2.663 1.00 63.69 198 THR A CA 1
ATOM 1614 C C . THR A 1 198 ? 6.299 11.392 -2.474 1.00 63.69 198 THR A C 1
ATOM 1616 O O . THR A 1 198 ? 5.630 10.461 -2.912 1.00 63.69 198 THR A O 1
ATOM 1619 N N . CYS A 1 199 ? 5.737 12.402 -1.806 1.00 72.25 199 CYS A N 1
ATOM 1620 C CA . CYS A 1 199 ? 4.299 12.455 -1.522 1.00 72.25 199 CYS A CA 1
ATOM 1621 C C . CYS A 1 199 ? 3.541 13.257 -2.582 1.00 72.25 199 CYS A C 1
ATOM 1623 O O . CYS A 1 199 ? 2.655 12.712 -3.243 1.00 72.25 199 CYS A O 1
ATOM 1625 N N . ARG A 1 200 ? 3.923 14.523 -2.793 1.00 79.81 200 ARG A N 1
ATOM 1626 C CA . ARG A 1 200 ? 3.182 15.442 -3.665 1.00 79.81 200 ARG A CA 1
ATOM 1627 C C . ARG A 1 200 ? 3.297 15.058 -5.142 1.00 79.81 200 ARG A C 1
ATOM 1629 O O . ARG A 1 200 ? 2.265 14.956 -5.797 1.00 79.81 200 ARG A O 1
ATOM 1636 N N . LEU A 1 201 ? 4.495 14.724 -5.640 1.00 79.56 201 LEU A N 1
ATOM 1637 C CA . LEU A 1 201 ? 4.666 14.251 -7.029 1.00 79.56 201 LEU A CA 1
ATOM 1638 C C . LEU A 1 201 ? 3.877 12.963 -7.296 1.00 79.56 201 LEU A C 1
ATOM 1640 O O . LEU A 1 201 ? 3.214 12.818 -8.317 1.00 79.56 201 LEU A O 1
ATOM 1644 N N . ARG A 1 202 ? 3.897 12.014 -6.356 1.00 77.19 202 ARG A N 1
ATOM 1645 C CA . ARG A 1 202 ? 3.207 10.727 -6.531 1.00 77.19 202 ARG A CA 1
ATOM 1646 C C . ARG A 1 202 ? 1.686 10.893 -6.523 1.00 77.19 202 ARG A C 1
ATOM 1648 O O . ARG A 1 202 ? 0.996 10.238 -7.301 1.00 77.19 202 ARG A O 1
ATOM 1655 N N . ASN A 1 203 ? 1.171 11.807 -5.704 1.00 86.31 203 ASN A N 1
ATOM 1656 C CA . ASN A 1 203 ? -0.235 12.179 -5.768 1.00 86.31 203 ASN A CA 1
ATOM 1657 C C . ASN A 1 203 ? -0.583 12.898 -7.080 1.00 86.31 203 ASN A C 1
ATOM 1659 O O . ASN A 1 203 ? -1.663 12.647 -7.589 1.00 86.31 203 ASN A O 1
ATOM 1663 N N . GLN A 1 204 ? 0.301 13.712 -7.677 1.00 88.12 204 GLN A N 1
ATOM 1664 C CA . GLN A 1 204 ? 0.045 14.324 -8.995 1.00 88.12 204 GLN A CA 1
ATOM 1665 C C . GLN A 1 204 ? -0.202 13.273 -10.084 1.00 88.12 204 GLN A C 1
ATOM 1667 O O . GLN A 1 204 ? -1.188 13.373 -10.812 1.00 88.12 204 GLN A O 1
ATOM 1672 N N . HIS A 1 205 ? 0.642 12.237 -10.154 1.00 87.12 205 HIS A N 1
ATOM 1673 C CA . HIS A 1 205 ? 0.424 11.087 -11.041 1.00 87.12 205 HIS A CA 1
ATOM 1674 C C . HIS A 1 205 ? -0.939 10.432 -10.787 1.00 87.12 205 HIS A C 1
ATOM 1676 O O . HIS A 1 205 ? -1.712 10.180 -11.709 1.00 87.12 205 HIS A O 1
ATOM 1682 N N . MET A 1 206 ? -1.274 10.227 -9.515 1.00 88.25 206 MET A N 1
ATOM 1683 C CA . MET A 1 206 ? -2.531 9.613 -9.110 1.00 88.25 206 MET A CA 1
ATOM 1684 C C . MET A 1 206 ? -3.760 10.465 -9.467 1.00 88.25 206 MET A C 1
ATOM 1686 O O . MET A 1 206 ? -4.707 9.922 -10.030 1.00 88.25 206 MET A O 1
ATOM 1690 N N . TYR A 1 207 ? -3.752 11.776 -9.194 1.00 91.75 207 TYR A N 1
ATOM 1691 C CA . TYR A 1 207 ? -4.839 12.681 -9.583 1.00 91.75 207 TYR A CA 1
ATOM 1692 C C . TYR A 1 207 ? -5.032 12.656 -11.096 1.00 91.75 207 TYR A C 1
ATOM 1694 O O . TYR A 1 207 ? -6.153 12.481 -11.554 1.00 91.75 207 TYR A O 1
ATOM 1702 N N . LYS A 1 208 ? -3.938 12.732 -11.863 1.00 92.75 208 LYS A N 1
ATOM 1703 C CA . LYS A 1 208 ? -3.974 12.705 -13.328 1.00 92.75 208 LYS A CA 1
ATOM 1704 C C . LYS A 1 208 ? -4.566 11.410 -13.887 1.00 92.75 208 LYS A C 1
ATOM 1706 O O . LYS A 1 208 ? -5.280 11.444 -14.880 1.00 92.75 208 LYS A O 1
ATOM 1711 N N . VAL A 1 209 ? -4.249 10.259 -13.294 1.00 92.38 209 VAL A N 1
ATOM 1712 C CA . VAL A 1 209 ? -4.759 8.963 -13.773 1.00 92.38 209 VAL A CA 1
ATOM 1713 C C . VAL A 1 209 ? -6.202 8.708 -13.326 1.00 92.38 209 VAL A C 1
ATOM 1715 O O . VAL A 1 209 ? -6.957 8.065 -14.052 1.00 92.38 209 VAL A O 1
ATOM 1718 N N . LEU A 1 210 ? -6.591 9.195 -12.145 1.00 92.19 210 LEU A N 1
ATOM 1719 C CA . LEU A 1 210 ? -7.953 9.050 -11.623 1.00 92.19 210 LEU A CA 1
ATOM 1720 C C . LEU A 1 210 ? -8.921 10.113 -12.158 1.00 92.19 210 LEU A C 1
ATOM 1722 O O . LEU A 1 210 ? -10.133 9.942 -12.016 1.00 92.19 210 LEU A O 1
ATOM 1726 N N . GLU A 1 211 ? -8.421 11.186 -12.768 1.00 93.00 211 GLU A N 1
ATOM 1727 C CA . GLU A 1 211 ? -9.237 12.216 -13.406 1.00 93.00 211 GLU A CA 1
ATOM 1728 C C . GLU A 1 211 ? -10.143 11.602 -14.484 1.00 93.00 211 GLU A C 1
ATOM 1730 O O . GLU A 1 211 ? -9.705 10.840 -15.344 1.00 93.00 211 GLU A O 1
ATOM 1735 N N . GLY A 1 212 ? -11.446 11.885 -14.400 1.00 88.94 212 GLY A N 1
ATOM 1736 C CA . GLY A 1 212 ? -12.451 11.310 -15.301 1.00 88.94 212 GLY A CA 1
ATOM 1737 C C . GLY A 1 212 ? -12.791 9.835 -15.044 1.00 88.94 212 GLY A C 1
ATOM 1738 O O . GLY A 1 212 ? -13.628 9.273 -15.750 1.00 88.94 212 GLY A O 1
ATOM 1739 N N . SER A 1 213 ? -12.189 9.196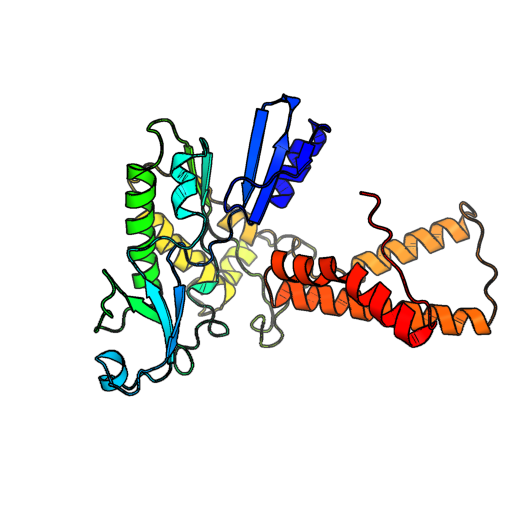 -14.037 1.00 92.81 213 SER A N 1
ATOM 1740 C CA . SER A 1 213 ? -12.600 7.864 -13.587 1.00 92.81 213 SER A CA 1
ATOM 1741 C C . SER A 1 213 ? -13.820 7.934 -12.656 1.00 92.81 213 SER A C 1
ATOM 1743 O O . SER A 1 213 ? -14.203 8.988 -12.158 1.00 92.81 213 SER A O 1
ATOM 1745 N N . ASN A 1 214 ? -14.427 6.782 -12.379 1.00 92.12 214 ASN A N 1
ATOM 1746 C CA . ASN A 1 214 ? -15.523 6.638 -11.414 1.00 92.12 214 ASN A CA 1
ATOM 1747 C C . ASN A 1 214 ? -15.040 6.378 -9.973 1.00 92.12 214 ASN A C 1
ATOM 1749 O O . ASN A 1 214 ? -15.807 5.878 -9.150 1.00 92.12 214 ASN A O 1
ATOM 1753 N N . PHE A 1 215 ? -13.771 6.661 -9.673 1.00 95.19 215 PHE A N 1
ATOM 1754 C CA . PHE A 1 215 ? -13.232 6.576 -8.321 1.00 95.19 215 PHE A CA 1
ATOM 1755 C C . PHE A 1 215 ? -13.388 7.912 -7.599 1.00 95.19 215 PHE A C 1
ATOM 1757 O O . PHE A 1 215 ? -13.024 8.967 -8.112 1.00 95.19 215 PHE A O 1
ATOM 1764 N N . HIS A 1 216 ? -13.845 7.857 -6.353 1.00 95.06 216 HIS A N 1
ATOM 1765 C CA . HIS A 1 216 ? -13.781 8.990 -5.445 1.00 95.06 216 HIS A CA 1
ATOM 1766 C C . HIS A 1 216 ? -12.374 9.104 -4.863 1.00 95.06 216 HIS A C 1
ATOM 1768 O O . HIS A 1 216 ? -11.842 8.152 -4.288 1.00 95.06 216 HIS A O 1
ATOM 1774 N N . ILE A 1 217 ? -11.774 10.283 -4.983 1.00 94.19 217 ILE A N 1
ATOM 1775 C CA . ILE A 1 217 ? -10.461 10.548 -4.402 1.00 94.19 217 ILE A CA 1
ATOM 1776 C C . ILE A 1 217 ? -10.664 11.004 -2.959 1.00 94.19 217 ILE A C 1
ATOM 1778 O O . ILE A 1 217 ? -11.260 12.049 -2.708 1.00 94.19 217 ILE A O 1
ATOM 1782 N N . LEU A 1 218 ? -10.170 10.216 -2.004 1.00 91.88 218 LEU A N 1
ATOM 1783 C CA . LEU A 1 218 ? -10.111 10.623 -0.605 1.00 91.88 218 LEU A CA 1
ATOM 1784 C C . LEU A 1 218 ? -8.775 11.326 -0.363 1.00 91.88 218 LEU A C 1
ATOM 1786 O O . LEU A 1 218 ? -7.754 10.670 -0.128 1.00 91.88 218 LEU A O 1
ATOM 1790 N N . ASP A 1 219 ? -8.793 12.657 -0.441 1.00 88.81 219 ASP A N 1
ATOM 1791 C CA . ASP A 1 219 ? -7.601 13.464 -0.214 1.00 88.81 219 ASP A CA 1
ATOM 1792 C C . ASP A 1 219 ? -7.313 13.663 1.275 1.00 88.81 219 ASP A C 1
ATOM 1794 O O . ASP A 1 219 ? -7.940 14.462 1.967 1.00 88.81 219 ASP A O 1
ATOM 1798 N N . VAL A 1 220 ? -6.333 12.909 1.763 1.00 87.56 220 VAL A N 1
ATOM 1799 C CA . VAL A 1 220 ? -5.813 12.999 3.128 1.00 87.56 220 VAL A CA 1
ATOM 1800 C C . VAL A 1 220 ? -4.425 13.623 3.189 1.00 87.56 220 VAL A C 1
ATOM 1802 O O . VAL A 1 220 ? -3.855 13.715 4.276 1.00 87.56 220 VAL A O 1
ATOM 1805 N N . SER A 1 221 ? -3.832 14.014 2.061 1.00 83.38 221 SER A N 1
ATOM 1806 C CA . SER A 1 221 ? -2.401 14.316 2.005 1.00 83.38 221 SER A CA 1
ATOM 1807 C C . SER A 1 221 ? -2.078 15.599 2.739 1.00 83.38 221 SER A C 1
ATOM 1809 O O . SER A 1 221 ? -1.300 15.559 3.689 1.00 83.38 221 SER A O 1
ATOM 1811 N N . TYR A 1 222 ? -2.746 16.696 2.385 1.00 83.56 222 TYR A N 1
ATOM 1812 C CA . TYR A 1 222 ? -2.481 18.001 2.986 1.00 83.56 222 TYR A CA 1
ATOM 1813 C C . TYR A 1 222 ? -2.751 18.015 4.495 1.00 83.56 222 TYR A C 1
ATOM 1815 O O . TYR A 1 222 ? -1.902 18.399 5.295 1.00 83.56 222 TYR A O 1
ATOM 1823 N N . MET A 1 223 ? -3.902 17.480 4.917 1.00 83.12 223 MET A N 1
ATOM 1824 C CA . MET A 1 223 ? -4.215 17.365 6.344 1.00 83.12 223 MET A CA 1
ATOM 1825 C C . MET A 1 223 ? -3.217 16.472 7.094 1.00 83.12 223 MET A C 1
ATOM 1827 O O . MET A 1 223 ? -2.965 16.701 8.274 1.00 83.12 223 MET A O 1
ATOM 1831 N N . SER A 1 224 ? -2.636 15.466 6.431 1.00 84.06 224 SER A N 1
ATOM 1832 C CA . SER A 1 224 ? -1.613 14.611 7.034 1.00 84.06 224 SER A CA 1
ATOM 1833 C C . SER A 1 224 ? -0.245 15.292 7.095 1.00 84.06 224 SER A C 1
ATOM 1835 O O . SER A 1 224 ? 0.491 15.010 8.033 1.00 84.06 224 SER A O 1
ATOM 1837 N N . GLU A 1 225 ? 0.088 16.192 6.162 1.00 83.81 225 GLU A N 1
ATOM 1838 C CA . GLU A 1 225 ? 1.309 17.025 6.190 1.00 83.81 225 GLU A CA 1
ATOM 1839 C C . GLU A 1 225 ? 1.327 17.967 7.398 1.00 83.81 225 GLU A C 1
ATOM 1841 O O . GLU A 1 225 ? 2.377 18.231 7.974 1.00 83.81 225 GLU A O 1
ATOM 1846 N N . CYS A 1 226 ? 0.165 18.423 7.862 1.00 84.44 226 CYS A N 1
ATOM 1847 C CA . CYS A 1 226 ? 0.089 19.212 9.091 1.00 84.44 226 CYS A CA 1
ATOM 1848 C C . CYS A 1 226 ? 0.350 18.367 10.353 1.00 84.44 226 CYS A C 1
ATOM 1850 O O . CYS A 1 226 ? 0.667 18.904 11.412 1.00 84.44 226 CYS A O 1
ATOM 1852 N N . ARG A 1 227 ? 0.193 17.039 10.295 1.00 82.50 227 ARG A N 1
ATOM 1853 C CA . ARG A 1 227 ? 0.125 16.155 11.474 1.00 82.50 227 ARG A CA 1
ATOM 1854 C C . ARG A 1 227 ? 1.452 15.462 11.784 1.00 82.50 227 ARG A C 1
ATOM 1856 O O . ARG A 1 227 ? 1.475 14.268 12.079 1.00 82.50 227 ARG A O 1
ATOM 1863 N N . ALA A 1 228 ? 2.539 16.231 11.821 1.00 76.94 228 ALA A N 1
ATOM 1864 C CA . ALA A 1 228 ? 3.857 15.747 12.241 1.00 76.94 228 ALA A CA 1
ATOM 1865 C C . ALA A 1 228 ? 3.864 15.132 13.658 1.00 76.94 228 ALA A C 1
ATOM 1867 O O . ALA A 1 228 ? 4.651 14.236 13.934 1.00 76.94 228 ALA A O 1
ATOM 1868 N N . SER A 1 229 ? 2.946 15.542 14.537 1.00 70.50 229 SER A N 1
ATOM 1869 C CA . SER A 1 229 ? 2.834 15.026 15.909 1.00 70.50 229 SER A CA 1
ATOM 1870 C C . SER A 1 229 ? 2.232 13.630 16.061 1.00 70.50 229 SER A C 1
ATOM 1872 O O . SER A 1 229 ? 2.204 13.088 17.163 1.00 70.50 229 SER A O 1
ATOM 1874 N N . ALA A 1 230 ? 1.702 13.045 14.988 1.00 72.44 230 ALA A N 1
ATOM 1875 C CA . ALA A 1 230 ? 0.937 11.803 15.057 1.00 72.44 230 ALA A CA 1
ATOM 1876 C C . ALA A 1 230 ? 1.769 10.537 14.763 1.00 72.44 230 ALA A C 1
ATOM 1878 O O . ALA A 1 230 ? 1.190 9.465 14.569 1.00 72.44 230 ALA A O 1
ATOM 1879 N N . HIS A 1 231 ? 3.104 10.637 14.707 1.00 71.25 231 HIS A N 1
ATOM 1880 C CA . HIS A 1 231 ? 3.977 9.481 14.469 1.00 71.25 231 HIS A CA 1
ATOM 1881 C C . HIS A 1 231 ? 4.227 8.671 15.750 1.00 71.25 231 HIS A C 1
ATOM 1883 O O . HIS A 1 231 ? 4.311 9.237 16.838 1.00 71.25 231 HIS A O 1
ATOM 1889 N N . PRO A 1 232 ? 4.403 7.341 15.645 1.00 61.25 232 PRO A N 1
ATOM 1890 C CA . PRO A 1 232 ? 4.615 6.458 16.796 1.00 61.25 232 PRO A CA 1
ATOM 1891 C C . PRO A 1 232 ? 6.003 6.583 17.466 1.00 61.25 232 PRO A C 1
ATOM 1893 O O . PRO A 1 232 ? 6.373 5.722 18.257 1.00 61.25 232 PRO A O 1
ATOM 1896 N N . SER A 1 233 ? 6.786 7.633 17.192 1.00 58.28 233 SER A N 1
ATOM 1897 C CA . SER A 1 233 ? 8.150 7.826 17.721 1.00 58.28 233 SER A CA 1
ATOM 1898 C C . SER A 1 233 ? 8.219 8.132 19.229 1.00 58.28 233 SER A C 1
ATOM 1900 O O . SER A 1 233 ? 9.306 8.219 19.793 1.00 58.28 233 SER A O 1
ATOM 1902 N N . THR A 1 234 ? 7.084 8.245 19.923 1.00 57.09 234 THR A N 1
ATOM 1903 C CA . THR A 1 234 ? 6.976 8.753 21.303 1.00 57.09 234 THR A CA 1
ATOM 1904 C C . THR A 1 234 ? 6.969 7.675 22.396 1.00 57.09 234 THR A C 1
ATOM 1906 O O . THR A 1 234 ? 6.426 7.892 23.480 1.00 57.09 234 THR A O 1
ATOM 1909 N N . ALA A 1 235 ? 7.606 6.520 22.176 1.00 58.47 235 ALA A N 1
ATOM 1910 C CA . ALA A 1 235 ? 7.684 5.462 23.194 1.00 58.47 235 ALA A CA 1
ATOM 1911 C C . ALA A 1 235 ? 8.289 5.962 24.526 1.00 58.47 235 ALA A C 1
ATOM 1913 O O . ALA A 1 235 ? 7.783 5.644 25.598 1.00 58.47 235 ALA A O 1
ATOM 1914 N N . ALA A 1 236 ? 9.308 6.828 24.471 1.00 60.00 236 ALA A N 1
ATOM 1915 C CA . ALA A 1 236 ? 9.917 7.429 25.663 1.00 60.00 236 ALA A CA 1
ATOM 1916 C C . ALA A 1 236 ? 8.933 8.304 26.467 1.00 60.00 236 ALA A C 1
ATOM 1918 O O . ALA A 1 236 ? 8.921 8.268 27.696 1.00 60.00 236 ALA A O 1
ATOM 1919 N N . PHE A 1 237 ? 8.059 9.046 25.781 1.00 64.62 237 PHE A N 1
ATOM 1920 C CA . PHE A 1 237 ? 7.049 9.889 26.421 1.00 64.62 237 PHE A CA 1
ATOM 1921 C C . PHE A 1 237 ? 5.962 9.053 27.113 1.00 64.62 237 PHE A C 1
ATOM 1923 O O . PHE A 1 237 ? 5.515 9.392 28.207 1.00 64.62 237 PHE A O 1
ATOM 1930 N N . GLN A 1 238 ? 5.588 7.914 26.521 1.00 64.50 238 GLN A N 1
ATOM 1931 C CA . GLN A 1 238 ? 4.657 6.963 27.137 1.00 64.50 238 GLN A CA 1
ATOM 1932 C C . GLN A 1 238 ? 5.222 6.378 28.439 1.00 64.50 238 GLN A C 1
ATOM 1934 O O . GLN A 1 238 ? 4.505 6.305 29.438 1.00 64.50 238 GLN A O 1
ATOM 1939 N N . PHE A 1 239 ? 6.515 6.030 28.461 1.00 70.69 239 PHE A N 1
ATOM 1940 C CA . PHE A 1 239 ? 7.188 5.580 29.684 1.00 70.69 239 PHE A CA 1
ATOM 1941 C C . PHE A 1 239 ? 7.265 6.677 30.752 1.00 70.69 239 PHE A C 1
ATOM 1943 O O . PHE A 1 239 ? 7.040 6.396 31.932 1.00 70.69 239 PHE A O 1
ATOM 1950 N N . ALA A 1 240 ? 7.524 7.927 30.355 1.00 75.88 240 ALA A N 1
ATOM 1951 C CA . ALA A 1 240 ? 7.553 9.066 31.271 1.00 75.88 240 ALA A CA 1
ATOM 1952 C C . ALA A 1 240 ? 6.188 9.293 31.940 1.00 75.88 240 ALA A C 1
ATOM 1954 O O . ALA A 1 240 ? 6.115 9.337 33.166 1.00 75.88 240 ALA A O 1
ATOM 1955 N N . ILE A 1 241 ? 5.099 9.330 31.162 1.00 83.50 241 ILE A N 1
ATOM 1956 C CA . ILE A 1 241 ? 3.734 9.476 31.697 1.00 83.50 241 ILE A CA 1
ATOM 1957 C C . ILE A 1 241 ? 3.390 8.330 32.653 1.00 83.50 241 ILE A C 1
ATOM 1959 O O . ILE A 1 241 ? 2.879 8.576 33.747 1.00 83.50 241 ILE A O 1
ATOM 1963 N N . GLY A 1 242 ? 3.686 7.084 32.265 1.00 81.06 242 GLY A N 1
ATOM 1964 C CA . GLY A 1 242 ? 3.448 5.917 33.117 1.00 81.06 242 GLY A CA 1
ATOM 1965 C C . GLY A 1 242 ? 4.188 6.022 34.452 1.00 81.06 242 GLY A C 1
ATOM 1966 O O . GLY A 1 242 ? 3.604 5.782 35.507 1.00 81.06 242 GLY A O 1
ATOM 1967 N N . THR A 1 243 ? 5.443 6.472 34.419 1.00 82.88 243 THR A N 1
ATOM 1968 C CA . THR A 1 243 ? 6.266 6.669 35.620 1.00 82.88 243 THR A CA 1
ATOM 1969 C C . THR A 1 243 ? 5.690 7.768 36.512 1.00 82.88 243 THR A C 1
ATOM 1971 O O . THR A 1 243 ? 5.545 7.567 37.717 1.00 82.88 243 THR A O 1
ATOM 1974 N N . THR A 1 244 ? 5.295 8.907 35.937 1.00 85.19 244 THR A N 1
ATOM 1975 C CA . THR A 1 244 ? 4.690 10.017 36.687 1.00 85.19 244 THR A CA 1
ATOM 1976 C C . THR A 1 244 ? 3.375 9.610 37.352 1.00 85.19 244 THR A C 1
ATOM 1978 O O . THR A 1 244 ? 3.161 9.944 38.515 1.00 85.19 244 THR A O 1
ATOM 1981 N N . LEU A 1 245 ? 2.518 8.848 36.665 1.00 87.88 245 LEU A N 1
ATOM 1982 C CA . LEU A 1 245 ? 1.262 8.344 37.232 1.00 87.88 245 LEU A CA 1
ATOM 1983 C C . LEU A 1 245 ? 1.502 7.370 38.390 1.00 87.88 245 LEU A C 1
ATOM 1985 O O . LEU A 1 245 ? 0.855 7.486 39.428 1.00 87.88 245 LEU A O 1
ATOM 1989 N N . VAL A 1 246 ? 2.451 6.441 38.251 1.00 85.06 246 VAL A N 1
ATOM 1990 C CA . VAL A 1 246 ? 2.786 5.487 39.321 1.00 85.06 246 VAL A CA 1
ATOM 1991 C C . VAL A 1 246 ? 3.367 6.210 40.538 1.00 85.06 246 VAL A C 1
ATOM 1993 O O . VAL A 1 246 ? 2.951 5.945 41.667 1.00 85.06 246 VAL A O 1
ATOM 1996 N N . LEU A 1 247 ? 4.263 7.177 40.323 1.00 85.38 247 LEU A N 1
ATOM 1997 C CA . LEU A 1 247 ? 4.805 8.013 41.396 1.00 85.38 247 LEU A CA 1
ATOM 1998 C C . LEU A 1 247 ? 3.704 8.825 42.085 1.00 85.38 247 LEU A C 1
ATOM 2000 O O . LEU A 1 247 ? 3.660 8.862 43.312 1.00 85.38 247 LEU A O 1
ATOM 2004 N N . PHE A 1 248 ? 2.776 9.407 41.322 1.00 89.25 248 PHE A N 1
ATOM 2005 C CA . PHE A 1 248 ? 1.604 10.094 41.862 1.00 89.25 248 PHE A CA 1
ATOM 2006 C C . PHE A 1 248 ? 0.761 9.151 42.735 1.00 89.25 248 PHE A C 1
ATOM 2008 O O . PHE A 1 248 ? 0.474 9.471 43.888 1.00 89.25 248 PHE A O 1
ATOM 2015 N N . MET A 1 249 ? 0.441 7.945 42.254 1.00 86.94 249 MET A N 1
ATOM 2016 C CA . MET A 1 249 ? -0.313 6.952 43.031 1.00 86.94 249 MET A CA 1
ATOM 2017 C C . MET A 1 249 ? 0.403 6.544 44.327 1.00 86.94 249 MET A C 1
ATOM 2019 O O . MET A 1 249 ? -0.257 6.320 45.343 1.00 86.94 249 MET A O 1
ATOM 2023 N N . TRP A 1 250 ? 1.737 6.480 44.327 1.00 85.38 250 TRP A N 1
ATOM 2024 C CA . TRP A 1 250 ? 2.531 6.190 45.524 1.00 85.38 250 TRP A CA 1
ATOM 2025 C C . TRP A 1 250 ? 2.654 7.377 46.483 1.00 85.38 250 TRP A C 1
ATOM 2027 O O . TRP A 1 250 ? 2.716 7.156 47.694 1.00 85.38 250 TRP A O 1
ATOM 2037 N N . ILE A 1 251 ? 2.703 8.617 45.985 1.00 86.62 251 ILE A N 1
ATOM 2038 C CA . ILE A 1 251 ? 2.745 9.844 46.800 1.00 86.62 251 ILE A CA 1
ATOM 2039 C C . ILE A 1 251 ? 1.415 10.033 47.531 1.00 86.62 251 ILE A C 1
ATOM 2041 O O . ILE A 1 251 ? 1.413 10.192 48.747 1.00 86.62 251 ILE A O 1
ATOM 2045 N N . PHE A 1 252 ? 0.297 9.922 46.811 1.00 87.81 252 PHE A N 1
ATOM 2046 C CA . PHE A 1 252 ? -1.053 10.061 47.368 1.00 87.81 252 PHE A CA 1
ATOM 2047 C C . PHE A 1 252 ? -1.572 8.784 48.044 1.00 87.81 252 PHE A C 1
ATOM 2049 O O . PHE A 1 252 ? -2.717 8.740 48.485 1.00 87.81 252 PHE A O 1
ATOM 2056 N N . ASN A 1 253 ? -0.734 7.744 48.133 1.00 80.69 253 ASN A N 1
ATOM 2057 C CA . ASN A 1 253 ? -1.043 6.461 48.767 1.00 80.69 253 ASN A CA 1
ATOM 2058 C C . ASN A 1 253 ? -2.326 5.793 48.222 1.00 80.69 253 ASN A C 1
ATOM 2060 O O . ASN A 1 253 ? -2.976 5.010 48.910 1.00 80.69 253 ASN A O 1
ATOM 2064 N N . LEU A 1 254 ? -2.669 6.090 46.963 1.00 82.31 254 LEU A N 1
ATOM 2065 C CA . LEU A 1 254 ? -3.781 5.480 46.228 1.00 82.31 254 LEU A CA 1
ATOM 2066 C C . LEU A 1 254 ? -3.485 4.012 45.898 1.00 82.31 254 LEU A C 1
ATOM 2068 O O . LEU A 1 254 ? -4.397 3.224 45.654 1.00 82.31 254 LEU A O 1
ATOM 2072 N N . HIS A 1 255 ? -2.202 3.639 45.885 1.00 77.25 255 HIS A N 1
ATOM 2073 C CA . HIS A 1 255 ? -1.763 2.265 45.716 1.00 77.25 255 HIS A CA 1
ATOM 2074 C C . HIS A 1 255 ? -0.604 1.929 46.655 1.00 77.25 255 HIS A C 1
ATOM 2076 O O . HIS A 1 255 ? 0.311 2.731 46.855 1.00 77.25 255 HIS A O 1
ATOM 2082 N N . LYS A 1 256 ? -0.636 0.720 47.227 1.00 77.19 256 LYS A N 1
ATOM 2083 C CA . LYS A 1 256 ? 0.342 0.272 48.222 1.00 77.19 256 LYS A CA 1
ATOM 2084 C C . LYS A 1 256 ? 1.731 0.186 47.587 1.00 77.19 256 LYS A C 1
ATOM 2086 O O . LYS A 1 256 ? 1.921 -0.512 46.593 1.00 77.19 256 LYS A O 1
ATOM 2091 N N . ARG A 1 257 ? 2.708 0.878 48.180 1.00 75.00 257 ARG A N 1
ATOM 2092 C CA . ARG A 1 257 ? 4.099 0.841 47.708 1.00 75.00 257 ARG A CA 1
ATOM 2093 C C . ARG A 1 257 ? 4.667 -0.581 47.851 1.00 75.00 257 ARG A C 1
ATOM 2095 O O . ARG A 1 257 ? 4.527 -1.170 48.930 1.00 75.00 257 ARG A O 1
ATOM 2102 N N . PRO A 1 258 ? 5.306 -1.138 46.809 1.00 75.44 258 PRO A N 1
ATOM 2103 C CA . PRO A 1 258 ? 5.941 -2.445 46.904 1.00 75.44 258 PRO A CA 1
ATOM 2104 C C . PRO A 1 258 ? 7.149 -2.374 47.847 1.00 75.44 258 PRO A C 1
ATOM 2106 O O . PRO A 1 258 ? 7.948 -1.441 47.786 1.00 75.44 258 PRO A O 1
ATOM 2109 N N . LYS A 1 259 ? 7.290 -3.365 48.731 1.00 75.56 259 LYS A N 1
ATOM 2110 C CA . LYS A 1 259 ? 8.505 -3.543 49.536 1.00 75.56 259 LYS A CA 1
ATOM 2111 C C . LYS A 1 259 ? 9.513 -4.300 48.673 1.00 75.56 259 LYS A C 1
ATOM 2113 O O . LYS A 1 259 ? 9.318 -5.486 48.440 1.00 75.56 259 LYS A O 1
ATOM 2118 N N . ILE A 1 260 ? 10.527 -3.607 48.161 1.00 75.75 260 ILE A N 1
ATOM 2119 C CA . ILE A 1 260 ? 11.520 -4.179 47.240 1.00 75.75 260 ILE A CA 1
ATOM 2120 C C . ILE A 1 260 ? 12.813 -4.461 48.009 1.00 75.75 260 ILE A C 1
ATOM 2122 O O . ILE A 1 260 ? 13.373 -3.564 48.636 1.00 75.75 260 ILE A O 1
ATOM 2126 N N . THR A 1 261 ? 13.295 -5.701 47.955 1.00 85.62 261 THR A N 1
ATOM 2127 C CA . THR A 1 261 ? 14.623 -6.090 48.458 1.00 85.62 261 THR A CA 1
ATOM 2128 C C . THR A 1 261 ? 15.691 -5.866 47.377 1.00 85.62 261 THR A C 1
ATOM 2130 O O . THR A 1 261 ? 15.397 -5.960 46.186 1.00 85.62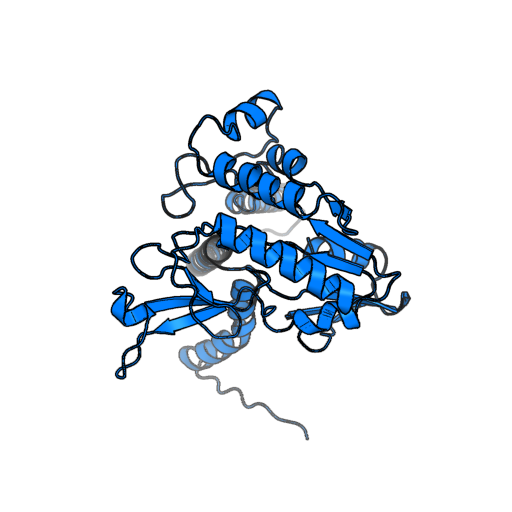 261 THR A O 1
ATOM 2133 N N . SER A 1 262 ? 16.950 -5.615 47.752 1.00 74.19 262 SER A N 1
ATOM 2134 C CA . SER A 1 262 ? 18.062 -5.375 46.807 1.00 74.19 262 SER A CA 1
ATOM 2135 C C . SER A 1 262 ? 18.232 -6.481 45.753 1.00 74.19 262 SER A C 1
ATOM 2137 O O . SER A 1 262 ? 18.462 -6.181 44.585 1.00 74.19 262 SER A O 1
ATOM 2139 N N . ALA A 1 263 ? 18.032 -7.748 46.126 1.00 76.19 263 ALA A N 1
ATOM 2140 C CA . ALA A 1 263 ? 18.057 -8.876 45.191 1.00 76.19 263 ALA A CA 1
ATOM 2141 C C . ALA A 1 263 ? 16.911 -8.830 44.157 1.00 76.19 263 ALA A C 1
ATOM 2143 O O . ALA A 1 263 ? 17.115 -9.138 42.987 1.00 76.19 263 ALA A O 1
ATOM 2144 N N . GLN A 1 264 ? 15.715 -8.389 44.560 1.00 74.50 264 GLN A N 1
ATOM 2145 C CA . GLN A 1 264 ? 14.572 -8.239 43.652 1.00 74.50 264 GLN A CA 1
ATOM 2146 C C . GLN A 1 264 ? 14.768 -7.066 42.689 1.00 74.50 264 GLN A C 1
ATOM 2148 O O . GLN A 1 264 ? 14.322 -7.135 41.548 1.00 74.50 264 GLN A O 1
ATOM 2153 N N . LEU A 1 265 ? 15.466 -6.010 43.121 1.00 81.38 265 LEU A N 1
ATOM 2154 C CA . LEU A 1 265 ? 15.774 -4.859 42.276 1.00 81.38 265 LEU A CA 1
ATOM 2155 C C . LEU A 1 265 ? 16.626 -5.254 41.063 1.00 81.38 265 LEU A C 1
ATOM 2157 O O . LEU A 1 265 ? 16.358 -4.783 39.962 1.00 81.38 265 LEU A O 1
ATOM 2161 N N . VAL A 1 266 ? 17.604 -6.148 41.245 1.00 76.81 266 VAL A N 1
ATOM 2162 C CA . VAL A 1 266 ? 18.444 -6.656 40.147 1.00 76.81 266 VAL A CA 1
ATOM 2163 C C . VAL A 1 266 ? 17.601 -7.418 39.122 1.00 76.81 266 VAL A C 1
ATOM 2165 O O . VAL A 1 266 ? 17.711 -7.158 37.925 1.00 76.81 266 VAL A O 1
ATOM 2168 N N . SER A 1 267 ? 16.699 -8.294 39.575 1.00 77.88 267 SER A N 1
ATOM 2169 C CA . SER A 1 267 ? 15.794 -9.032 38.683 1.00 77.88 267 SER A CA 1
ATOM 2170 C C . SER A 1 267 ? 14.815 -8.111 37.950 1.00 77.88 267 SER A C 1
ATOM 2172 O O . SER A 1 267 ? 14.582 -8.285 36.755 1.00 77.88 267 SER A O 1
ATOM 2174 N N . ILE A 1 268 ? 14.271 -7.101 38.639 1.00 81.81 268 ILE A N 1
ATOM 2175 C CA . ILE A 1 268 ? 13.384 -6.093 38.039 1.00 81.81 268 ILE A CA 1
ATOM 2176 C C . ILE A 1 268 ? 14.139 -5.264 36.997 1.00 81.81 268 ILE A C 1
ATOM 2178 O O . ILE A 1 268 ? 13.601 -5.015 35.923 1.00 81.81 268 ILE A O 1
ATOM 2182 N N . LEU A 1 269 ? 15.379 -4.858 37.282 1.00 78.19 269 LEU A N 1
ATOM 2183 C CA . LEU A 1 269 ? 16.206 -4.094 36.350 1.00 78.19 269 LEU A CA 1
ATOM 2184 C C . LEU A 1 269 ? 16.511 -4.904 35.087 1.00 78.19 269 LEU A C 1
ATOM 2186 O O . LEU A 1 269 ? 16.355 -4.393 33.981 1.00 78.19 269 LEU A O 1
ATOM 2190 N N . LEU A 1 270 ? 16.895 -6.174 35.239 1.00 77.56 270 LEU A N 1
ATOM 2191 C CA . LEU A 1 270 ? 17.166 -7.058 34.108 1.00 77.56 270 LEU A CA 1
ATOM 2192 C C . LEU A 1 270 ? 15.908 -7.264 33.249 1.00 77.56 270 LEU A C 1
ATOM 2194 O O . LEU A 1 270 ? 15.961 -7.131 32.026 1.00 77.56 270 LEU A O 1
ATOM 2198 N N . LEU A 1 271 ? 14.756 -7.491 33.887 1.00 80.25 271 LEU A N 1
ATOM 2199 C CA . LEU A 1 271 ? 13.465 -7.592 33.207 1.00 80.25 271 LEU A CA 1
ATOM 2200 C C . LEU A 1 271 ? 13.083 -6.283 32.497 1.00 80.25 271 LEU A C 1
ATOM 2202 O O . LEU A 1 271 ? 12.604 -6.314 31.365 1.00 80.25 271 LEU A O 1
ATOM 2206 N N . ALA A 1 272 ? 13.332 -5.129 33.122 1.00 76.69 272 ALA A N 1
ATOM 2207 C CA . ALA A 1 272 ? 13.063 -3.817 32.543 1.00 76.69 272 ALA A CA 1
ATOM 2208 C C . ALA A 1 272 ? 13.943 -3.533 31.315 1.00 76.69 272 ALA A C 1
ATOM 2210 O O . ALA A 1 272 ? 13.446 -2.988 30.329 1.00 76.69 272 ALA A O 1
ATOM 2211 N N . ILE A 1 273 ? 15.219 -3.936 31.335 1.00 76.38 273 ILE A N 1
ATOM 2212 C CA . ILE A 1 273 ? 16.124 -3.829 30.180 1.00 76.38 273 ILE A CA 1
ATOM 2213 C C . ILE A 1 273 ? 15.598 -4.676 29.019 1.00 76.38 273 ILE A C 1
ATOM 2215 O O . ILE A 1 273 ? 15.445 -4.160 27.913 1.00 76.38 273 ILE A O 1
ATOM 2219 N N . VAL A 1 274 ? 15.246 -5.941 29.272 1.00 81.12 274 VAL A N 1
ATOM 2220 C CA . VAL A 1 274 ? 14.689 -6.841 28.247 1.00 81.12 274 VAL A CA 1
ATOM 2221 C C . VAL A 1 274 ? 13.373 -6.294 27.687 1.00 81.12 274 VAL A C 1
ATOM 2223 O O . VAL A 1 274 ? 13.187 -6.262 26.472 1.00 81.12 274 VAL A O 1
ATOM 2226 N N . TYR A 1 275 ? 12.487 -5.781 28.543 1.00 74.56 275 TYR A N 1
ATOM 2227 C CA . TYR A 1 275 ? 11.220 -5.172 28.131 1.00 74.56 275 TYR A CA 1
ATOM 2228 C C . TYR A 1 275 ? 11.420 -3.892 27.302 1.00 74.56 275 TYR A C 1
ATOM 2230 O O . TYR A 1 275 ? 10.735 -3.663 26.302 1.00 74.56 275 TYR A O 1
ATOM 2238 N N . THR A 1 276 ? 12.390 -3.058 27.681 1.00 72.50 276 THR A N 1
ATOM 2239 C CA . THR A 1 276 ? 12.740 -1.838 26.940 1.00 72.50 276 THR A CA 1
ATOM 2240 C C . THR A 1 276 ? 13.354 -2.182 25.586 1.00 72.50 276 THR A C 1
ATOM 2242 O O . THR A 1 276 ? 12.973 -1.585 24.580 1.00 72.50 276 THR A O 1
ATOM 2245 N N . MET A 1 277 ? 14.232 -3.188 25.526 1.00 71.75 277 MET A N 1
ATOM 2246 C CA . MET A 1 277 ? 14.772 -3.715 24.270 1.00 71.75 277 MET A CA 1
ATOM 2247 C C . MET A 1 277 ? 13.670 -4.299 23.382 1.00 71.75 277 MET A C 1
ATOM 2249 O O . MET A 1 277 ? 13.646 -4.011 22.190 1.00 71.75 277 MET A O 1
ATOM 2253 N N . GLY A 1 278 ? 12.719 -5.049 23.944 1.00 72.62 278 GLY A N 1
ATOM 2254 C CA . GLY A 1 278 ? 11.565 -5.576 23.211 1.00 72.62 278 GLY A CA 1
ATOM 2255 C C . GLY A 1 278 ? 10.714 -4.467 22.586 1.00 72.62 278 GLY A C 1
ATOM 2256 O O . GLY A 1 278 ? 10.371 -4.534 21.403 1.00 72.62 278 GLY A O 1
ATOM 2257 N N . ASN A 1 279 ? 10.447 -3.395 23.334 1.00 66.94 279 ASN A N 1
ATOM 2258 C CA . ASN A 1 279 ? 9.742 -2.221 22.815 1.00 66.94 279 ASN A CA 1
ATOM 2259 C C . ASN A 1 279 ? 10.557 -1.456 21.767 1.00 66.94 279 ASN A C 1
ATOM 2261 O O . ASN A 1 279 ? 10.012 -1.064 20.735 1.00 66.94 279 ASN A O 1
ATOM 2265 N N . LEU A 1 280 ? 11.862 -1.277 21.983 1.00 68.12 280 LEU A N 1
ATOM 2266 C CA . LEU A 1 280 ? 12.756 -0.647 21.013 1.00 68.12 280 LEU A CA 1
ATOM 2267 C C . LEU A 1 280 ? 12.781 -1.437 19.701 1.00 68.12 280 LEU A C 1
ATOM 2269 O O . LEU A 1 280 ? 12.548 -0.861 18.641 1.00 68.12 280 LEU A O 1
ATOM 2273 N N . PHE A 1 281 ? 12.994 -2.752 19.757 1.00 68.31 281 PHE A N 1
ATOM 2274 C CA . PHE A 1 281 ? 13.019 -3.609 18.574 1.00 68.31 281 PHE A CA 1
ATOM 2275 C C . PHE A 1 281 ? 11.660 -3.708 17.892 1.00 68.31 281 PHE A C 1
ATOM 2277 O O . PHE A 1 281 ? 11.610 -3.743 16.665 1.00 68.31 281 PHE A O 1
ATOM 2284 N N . THR A 1 282 ? 10.560 -3.676 18.644 1.00 65.38 282 THR A N 1
ATOM 2285 C CA . THR A 1 282 ? 9.214 -3.600 18.065 1.00 65.38 282 THR A CA 1
ATOM 2286 C C . THR A 1 282 ? 9.027 -2.287 17.314 1.00 65.38 282 THR A C 1
ATOM 2288 O O . THR A 1 282 ? 8.585 -2.308 16.171 1.00 65.38 282 THR A O 1
ATOM 2291 N N . ASN A 1 283 ? 9.441 -1.151 17.877 1.00 60.94 283 ASN A N 1
ATOM 2292 C CA . ASN A 1 283 ? 9.371 0.143 17.193 1.00 60.94 283 ASN A CA 1
ATOM 2293 C C . ASN A 1 283 ? 10.314 0.222 15.983 1.00 60.94 283 ASN A C 1
ATOM 2295 O O . ASN A 1 283 ? 9.918 0.711 14.927 1.00 60.94 283 ASN A O 1
ATOM 2299 N N . MET A 1 284 ? 11.529 -0.326 16.085 1.00 61.03 284 MET A N 1
ATOM 2300 C CA . MET A 1 284 ? 12.447 -0.460 14.949 1.00 61.03 284 MET A CA 1
ATOM 2301 C C . MET A 1 284 ? 11.863 -1.364 13.860 1.00 61.03 284 MET A C 1
ATOM 2303 O O . MET A 1 284 ? 11.995 -1.061 12.678 1.00 61.03 284 MET A O 1
ATOM 2307 N N . SER A 1 285 ? 11.200 -2.456 14.244 1.00 56.78 285 SER A N 1
ATOM 2308 C CA . SER A 1 285 ? 10.488 -3.355 13.338 1.00 56.78 285 SER A CA 1
ATOM 2309 C C . SER A 1 285 ? 9.342 -2.608 12.657 1.00 56.78 285 SER A C 1
ATOM 2311 O O . SER A 1 285 ? 9.321 -2.531 11.440 1.00 56.78 285 SER A O 1
ATOM 2313 N N . LEU A 1 286 ? 8.476 -1.914 13.394 1.00 57.66 286 LEU A N 1
ATOM 2314 C CA . LEU A 1 286 ? 7.406 -1.087 12.819 1.00 57.66 286 LEU A CA 1
ATOM 2315 C C . LEU A 1 286 ? 7.932 0.024 11.889 1.00 57.66 286 LEU A C 1
ATOM 2317 O O . LEU A 1 286 ? 7.235 0.420 10.954 1.00 57.66 286 LEU A O 1
ATOM 2321 N N . GLY A 1 287 ? 9.158 0.508 12.120 1.00 48.69 287 GLY A N 1
ATOM 2322 C CA . GLY A 1 287 ? 9.853 1.455 11.244 1.00 48.69 287 GLY A CA 1
ATOM 2323 C C . GLY A 1 287 ? 10.490 0.827 9.995 1.00 48.69 287 GLY A C 1
ATOM 2324 O O . GLY A 1 287 ? 10.608 1.504 8.974 1.00 48.69 287 GLY A O 1
ATOM 2325 N N . LYS A 1 288 ? 10.881 -0.455 10.044 1.00 48.38 288 LYS A N 1
ATOM 2326 C CA . LYS A 1 288 ? 11.613 -1.161 8.970 1.00 48.38 288 LYS A CA 1
ATOM 2327 C C . LYS A 1 288 ? 10.761 -2.147 8.163 1.00 48.38 288 LYS A C 1
ATOM 2329 O O . LYS A 1 288 ? 11.073 -2.428 7.008 1.00 48.38 288 LYS A O 1
ATOM 2334 N N . VAL A 1 289 ? 9.699 -2.689 8.745 1.00 46.69 289 VAL A N 1
ATOM 2335 C CA . VAL A 1 289 ? 8.833 -3.724 8.169 1.00 46.69 289 VAL A CA 1
ATOM 2336 C C . VAL A 1 289 ? 7.359 -3.359 8.354 1.00 46.69 289 VAL A C 1
ATOM 2338 O O . VAL A 1 289 ? 6.989 -2.487 9.134 1.00 46.69 289 VAL A O 1
ATOM 2341 N N . VAL A 1 290 ? 6.482 -3.999 7.578 1.00 47.75 290 VAL A N 1
ATOM 2342 C CA . VAL A 1 290 ? 5.040 -3.738 7.665 1.00 47.75 290 VAL A CA 1
ATOM 2343 C C . VAL A 1 290 ? 4.519 -4.205 9.019 1.00 47.75 290 VAL A C 1
ATOM 2345 O O . VAL A 1 290 ? 4.827 -5.311 9.451 1.00 47.75 290 VAL A O 1
ATOM 2348 N N . VAL A 1 291 ? 3.658 -3.391 9.629 1.00 51.41 291 VAL A N 1
ATOM 2349 C CA . VAL A 1 291 ? 3.022 -3.633 10.935 1.00 51.41 291 VAL A CA 1
ATOM 2350 C C . VAL A 1 291 ? 2.467 -5.055 11.083 1.00 51.41 291 VAL A C 1
ATOM 2352 O O . VAL A 1 291 ? 2.603 -5.675 12.133 1.00 51.41 291 VAL A O 1
ATOM 2355 N N . SER A 1 292 ? 1.892 -5.616 10.017 1.00 49.09 292 SER A N 1
ATOM 2356 C CA . SER A 1 292 ? 1.379 -6.988 10.015 1.00 49.09 292 SER A CA 1
ATOM 2357 C C . SER A 1 292 ? 2.467 -8.049 10.197 1.00 49.09 292 SER A C 1
ATOM 2359 O O . SER A 1 292 ? 2.229 -9.010 10.915 1.00 49.09 292 SER A O 1
ATOM 2361 N N . PHE A 1 293 ? 3.657 -7.871 9.615 1.00 57.97 293 PHE A N 1
ATOM 2362 C CA . PHE A 1 293 ? 4.782 -8.794 9.786 1.00 57.97 293 PHE A CA 1
ATOM 2363 C C . PHE A 1 293 ? 5.333 -8.734 11.213 1.00 57.97 293 PHE A C 1
ATOM 2365 O O . PHE A 1 293 ? 5.581 -9.777 11.811 1.00 57.97 293 PHE A O 1
ATOM 2372 N N . THR A 1 294 ? 5.427 -7.537 11.799 1.00 59.53 294 THR A N 1
ATOM 2373 C CA . THR A 1 294 ? 5.764 -7.382 13.222 1.00 59.53 294 THR A CA 1
ATOM 2374 C C . THR A 1 294 ? 4.755 -8.119 14.102 1.00 59.53 294 THR A C 1
ATOM 2376 O O . THR A 1 294 ? 5.148 -8.873 14.985 1.00 59.53 294 THR A O 1
ATOM 2379 N N . HIS A 1 295 ? 3.455 -7.998 13.817 1.00 58.66 295 HIS A N 1
ATOM 2380 C CA . HIS A 1 295 ? 2.435 -8.764 14.534 1.00 58.66 295 HIS A CA 1
ATOM 2381 C C . HIS A 1 295 ? 2.487 -10.274 14.262 1.00 58.66 295 HIS A C 1
ATOM 2383 O O . HIS A 1 295 ? 2.117 -11.034 15.148 1.00 58.66 295 HIS A O 1
ATOM 2389 N N . THR A 1 296 ? 2.933 -10.733 13.088 1.00 67.12 296 THR A N 1
ATOM 2390 C CA . THR A 1 296 ? 3.141 -12.165 12.809 1.00 67.12 296 THR A CA 1
ATOM 2391 C C . THR A 1 296 ? 4.278 -12.731 13.648 1.00 67.12 296 THR A C 1
ATOM 2393 O O . THR A 1 296 ? 4.100 -13.777 14.260 1.00 67.12 296 THR A O 1
ATOM 2396 N N . ILE A 1 297 ? 5.407 -12.025 13.728 1.00 70.75 297 ILE A N 1
ATOM 2397 C CA . ILE A 1 297 ? 6.526 -12.419 14.589 1.00 70.75 297 ILE A CA 1
ATOM 2398 C C . ILE A 1 297 ? 6.102 -12.383 16.061 1.00 70.75 297 ILE A C 1
ATOM 2400 O O . ILE A 1 297 ? 6.336 -13.346 16.784 1.00 70.75 297 ILE A O 1
ATOM 2404 N N . ASN A 1 298 ? 5.379 -11.344 16.486 1.00 68.00 298 ASN A N 1
ATOM 2405 C CA . ASN A 1 298 ? 4.858 -11.274 17.853 1.00 68.00 298 ASN A CA 1
ATOM 2406 C C . ASN A 1 298 ? 3.811 -12.368 18.131 1.00 68.00 298 ASN A C 1
ATOM 2408 O O . ASN A 1 298 ? 3.716 -12.852 19.248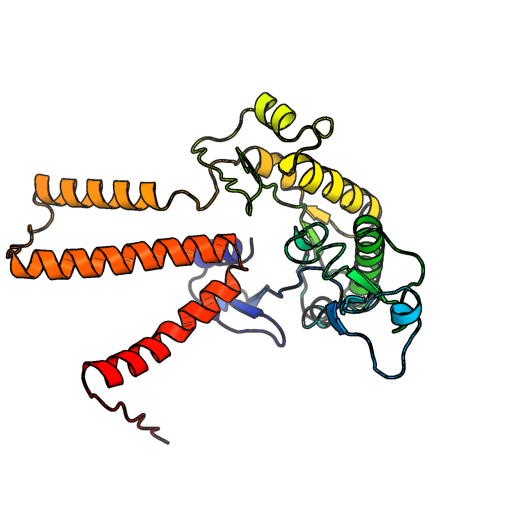 1.00 68.00 298 ASN A O 1
ATOM 2412 N N . ALA A 1 299 ? 3.053 -12.827 17.131 1.00 72.88 299 ALA A N 1
ATOM 2413 C CA . ALA A 1 299 ? 2.123 -13.947 17.297 1.00 72.88 299 ALA A CA 1
ATOM 2414 C C . ALA A 1 299 ? 2.830 -15.299 17.502 1.00 72.88 299 ALA A C 1
ATOM 2416 O O . ALA A 1 299 ? 2.182 -16.255 17.922 1.00 72.88 299 ALA A O 1
ATOM 2417 N N . MET A 1 300 ? 4.137 -15.385 17.228 1.00 73.94 300 MET A N 1
ATOM 2418 C CA . MET A 1 300 ? 4.967 -16.548 17.556 1.00 73.94 300 MET A CA 1
ATOM 2419 C C . MET A 1 300 ? 5.503 -16.506 18.993 1.00 73.94 300 MET A C 1
ATOM 2421 O O . MET A 1 300 ? 6.146 -17.463 19.414 1.00 73.94 300 MET A O 1
ATOM 2425 N N . GLU A 1 301 ? 5.230 -15.447 19.764 1.00 75.75 301 GLU A N 1
ATOM 2426 C CA . GLU A 1 301 ? 5.626 -15.341 21.174 1.00 75.75 301 GLU A CA 1
ATOM 2427 C C . GLU A 1 301 ? 5.276 -16.603 21.986 1.00 75.75 301 GLU A C 1
ATOM 2429 O O . GLU A 1 301 ? 6.192 -17.139 22.604 1.00 75.75 301 GLU A O 1
ATOM 2434 N N . PRO A 1 302 ? 4.061 -17.196 21.902 1.00 74.31 302 PRO A N 1
ATOM 2435 C CA . PRO A 1 302 ? 3.741 -18.409 22.659 1.00 74.31 302 PRO A CA 1
ATOM 2436 C C . PRO A 1 302 ? 4.639 -19.603 22.308 1.00 74.31 302 PRO A C 1
ATOM 2438 O O . PRO A 1 302 ? 4.993 -20.390 23.181 1.00 74.31 302 PRO A O 1
ATOM 2441 N N . PHE A 1 303 ? 5.043 -19.728 21.040 1.00 80.12 303 PHE A N 1
ATOM 2442 C CA . PHE A 1 303 ? 5.957 -20.781 20.599 1.00 80.12 303 PHE A CA 1
ATOM 2443 C C . PHE A 1 303 ? 7.348 -20.599 21.217 1.00 80.12 303 PHE A C 1
ATOM 2445 O O . PHE A 1 303 ? 7.905 -21.543 21.776 1.00 80.12 303 PHE A O 1
ATOM 2452 N N . PHE A 1 304 ? 7.892 -19.379 21.172 1.00 77.38 304 PHE A N 1
ATOM 2453 C CA . PHE A 1 304 ? 9.189 -19.081 21.779 1.00 77.38 304 PHE A CA 1
ATOM 2454 C C . PHE A 1 304 ? 9.146 -19.168 23.307 1.00 77.38 304 PHE A C 1
ATOM 2456 O O . PHE A 1 304 ? 10.109 -19.642 23.901 1.00 77.38 304 PHE A O 1
ATOM 2463 N N . SER A 1 305 ? 8.038 -18.787 23.946 1.00 75.06 305 SER A N 1
ATOM 2464 C CA . SER A 1 305 ? 7.844 -18.946 25.389 1.00 75.06 305 SER A CA 1
ATOM 2465 C C . SER A 1 305 ? 7.883 -20.413 25.811 1.00 75.06 305 SER A C 1
ATOM 2467 O O . SER A 1 305 ? 8.549 -20.731 26.791 1.00 75.06 305 SER A O 1
ATOM 2469 N N . ILE A 1 306 ? 7.233 -21.315 25.063 1.00 77.00 306 ILE A N 1
ATOM 2470 C CA . ILE A 1 306 ? 7.272 -22.762 25.334 1.00 77.00 306 ILE A CA 1
ATOM 2471 C C . ILE A 1 306 ? 8.684 -23.312 25.122 1.00 77.00 306 ILE A C 1
ATOM 2473 O O . ILE A 1 306 ? 9.196 -24.024 25.981 1.00 77.00 306 ILE A O 1
ATOM 2477 N N . LEU A 1 307 ? 9.332 -22.956 24.008 1.00 78.81 307 LEU A N 1
ATOM 2478 C CA . LEU A 1 307 ? 10.688 -23.408 23.695 1.00 78.81 307 LEU A CA 1
ATOM 2479 C C . LEU A 1 307 ? 11.698 -22.963 24.763 1.00 78.81 307 LEU A C 1
ATOM 2481 O O . LEU A 1 307 ? 12.478 -23.772 25.257 1.00 78.81 307 LEU A O 1
ATOM 2485 N N . LEU A 1 308 ? 11.669 -21.684 25.143 1.00 76.62 308 LEU A N 1
ATOM 2486 C CA . LEU A 1 308 ? 12.562 -21.133 26.161 1.00 76.62 308 LEU A CA 1
ATOM 2487 C C . LEU A 1 308 ? 12.236 -21.690 27.551 1.00 76.62 308 LEU A C 1
ATOM 2489 O O . LEU A 1 308 ? 13.157 -21.984 28.305 1.00 76.62 308 LEU A O 1
ATOM 2493 N N . SER A 1 309 ? 10.957 -21.898 27.878 1.00 72.75 309 SER A N 1
ATOM 2494 C CA . SER A 1 309 ? 10.564 -22.558 29.127 1.00 72.75 309 SER A CA 1
ATOM 2495 C C . SER A 1 309 ? 11.116 -23.986 29.194 1.00 72.75 309 SER A C 1
ATOM 2497 O O . SER A 1 309 ? 11.774 -24.345 30.166 1.00 72.75 309 SER A O 1
ATOM 2499 N N . ALA A 1 310 ? 10.988 -24.769 28.120 1.00 77.19 310 ALA A N 1
ATOM 2500 C CA . ALA A 1 310 ? 11.566 -26.110 28.047 1.00 77.19 310 ALA A CA 1
ATOM 2501 C C . ALA A 1 310 ? 13.102 -26.099 28.185 1.00 77.19 310 ALA A C 1
ATOM 2503 O O . ALA A 1 310 ? 13.664 -26.968 28.846 1.00 77.19 310 ALA A O 1
ATOM 2504 N N . MET A 1 311 ? 13.786 -25.102 27.611 1.00 78.06 311 MET A N 1
ATOM 2505 C CA . MET A 1 311 ? 15.248 -24.974 27.699 1.00 78.06 311 MET A CA 1
ATOM 2506 C C . MET A 1 311 ? 15.756 -24.544 29.083 1.00 78.06 311 MET A C 1
ATOM 2508 O O . MET A 1 311 ? 16.796 -25.033 29.516 1.00 78.06 311 MET A O 1
ATOM 2512 N N . PHE A 1 312 ? 15.072 -23.616 29.759 1.00 76.19 312 PHE A N 1
ATOM 2513 C CA . PHE A 1 312 ? 15.547 -23.027 31.019 1.00 76.19 312 PHE A CA 1
ATOM 2514 C C . PHE A 1 312 ? 14.948 -23.673 32.275 1.00 76.19 312 PHE A C 1
ATOM 2516 O O . PHE A 1 312 ? 15.595 -23.657 33.320 1.00 76.19 312 PHE A O 1
ATOM 2523 N N . LEU A 1 313 ? 13.736 -24.229 32.188 1.00 75.06 313 LEU A N 1
ATOM 2524 C CA . LEU A 1 313 ? 13.015 -24.853 33.307 1.00 75.06 313 LEU A CA 1
ATOM 2525 C C . LEU A 1 313 ? 12.902 -26.380 33.167 1.00 75.06 313 LEU A C 1
ATOM 2527 O O . LEU A 1 313 ? 12.577 -27.050 34.142 1.00 75.06 313 LEU A O 1
ATOM 2531 N N . GLY A 1 314 ? 13.184 -26.947 31.986 1.00 70.75 314 GLY A N 1
ATOM 2532 C CA . GLY A 1 314 ? 13.122 -28.396 31.747 1.00 70.75 314 GLY A CA 1
ATOM 2533 C C . GLY A 1 314 ? 11.703 -28.972 31.647 1.00 70.75 314 GLY A C 1
ATOM 2534 O O . GLY A 1 314 ? 11.542 -30.191 31.633 1.00 70.75 314 GLY A O 1
ATOM 2535 N N . GLU A 1 315 ? 10.667 -28.130 31.580 1.00 64.88 315 GLU A N 1
ATOM 2536 C CA . GLU A 1 315 ? 9.267 -28.563 31.516 1.00 64.88 315 GLU A CA 1
ATOM 2537 C C . GLU A 1 315 ? 8.859 -28.956 30.082 1.00 64.88 315 GLU A C 1
ATOM 2539 O O . GLU A 1 315 ? 8.859 -28.131 29.164 1.00 64.88 315 GLU A O 1
ATOM 2544 N N . LEU A 1 316 ? 8.487 -30.228 29.882 1.00 57.81 316 LEU A N 1
ATOM 2545 C CA . LEU A 1 316 ? 7.936 -30.743 28.623 1.00 57.81 316 LEU A CA 1
ATOM 2546 C C . LEU A 1 316 ? 6.412 -30.580 28.602 1.00 57.81 316 LEU A C 1
ATOM 2548 O O . LEU A 1 316 ? 5.681 -31.252 29.328 1.00 57.81 316 LEU A O 1
ATOM 2552 N N . TRP A 1 317 ? 5.926 -29.704 27.726 1.00 58.03 317 TRP A N 1
ATOM 2553 C CA . TRP A 1 317 ? 4.499 -29.448 27.554 1.00 58.03 317 TRP A CA 1
ATOM 2554 C C . TRP A 1 317 ? 3.891 -30.454 26.565 1.00 58.03 317 TRP A C 1
ATOM 2556 O O . TRP A 1 317 ? 4.061 -30.328 25.352 1.00 58.03 317 TRP A O 1
ATOM 2566 N N . HIS A 1 318 ? 3.160 -31.454 27.068 1.00 53.59 318 HIS A N 1
ATOM 2567 C CA . HIS A 1 318 ? 2.353 -32.349 26.234 1.00 53.59 318 HIS A CA 1
ATOM 2568 C C . HIS A 1 318 ? 0.993 -31.708 25.920 1.00 53.59 318 HIS A C 1
ATOM 2570 O O . HIS A 1 318 ? 0.181 -31.467 26.811 1.00 53.59 318 HIS A O 1
ATOM 2576 N N . CYS A 1 319 ? 0.715 -31.458 24.637 1.00 48.03 319 CYS A N 1
ATOM 2577 C CA . CYS A 1 319 ? -0.636 -31.132 24.181 1.00 48.03 319 CYS A CA 1
ATOM 2578 C C . CYS A 1 319 ? -1.512 -32.388 24.266 1.00 48.03 319 CYS A C 1
ATOM 2580 O O . CYS A 1 319 ? -1.450 -33.250 23.391 1.00 48.03 319 CYS A O 1
ATOM 2582 N N . HIS A 1 320 ? -2.350 -32.486 25.299 1.00 43.06 320 HIS A N 1
ATOM 2583 C CA . HIS A 1 320 ? -3.482 -33.407 25.278 1.00 43.06 320 HIS A CA 1
ATOM 2584 C C . HIS A 1 320 ? -4.499 -32.902 24.247 1.00 43.06 320 HIS A C 1
ATOM 2586 O O . HIS A 1 320 ? -5.290 -32.000 24.515 1.00 43.06 320 HIS A O 1
ATOM 2592 N N . LEU A 1 321 ? -4.463 -33.477 23.045 1.00 41.03 321 LEU A N 1
ATOM 2593 C CA . LEU A 1 321 ? -5.578 -33.416 22.107 1.00 41.03 321 LEU A CA 1
ATOM 2594 C C . LEU A 1 321 ? -6.685 -34.309 22.670 1.00 41.03 321 LEU A C 1
ATOM 2596 O O . LEU A 1 321 ? -6.639 -35.528 22.531 1.00 41.03 321 LEU A O 1
ATOM 2600 N N . SER A 1 322 ? -7.653 -33.708 23.357 1.00 40.75 322 SER A N 1
ATOM 2601 C CA . SER A 1 322 ? -8.939 -34.352 23.604 1.00 40.75 322 SER A CA 1
ATOM 2602 C C . SER A 1 322 ? -9.662 -34.458 22.258 1.00 40.75 322 SER A C 1
ATOM 2604 O O . SER A 1 322 ? -10.148 -33.448 21.742 1.00 40.75 322 SER A O 1
ATOM 2606 N N . THR A 1 323 ? -9.626 -35.648 21.664 1.00 42.75 323 THR A N 1
ATOM 2607 C CA . THR A 1 323 ? -10.441 -36.044 20.505 1.00 42.75 323 THR A CA 1
ATOM 2608 C C . THR A 1 323 ? -11.919 -36.054 20.830 1.00 42.75 323 THR A C 1
ATOM 2610 O O . THR A 1 323 ? -12.245 -36.542 21.938 1.00 42.75 323 THR A O 1
#

Radius of gyration: 24.47 Å; chains: 1; bounding box: 48×64×73 Å

InterPro domains:
  IPR004853 Sugar phosphate transporter domain [PF03151] (234-317)
  IPR029962 Trichome birefringence-like family [PTHR32285] (2-235)
  IPR037185 Multidrug transporter EmrE superfamily [SSF103481] (246-317)

Secondary structure (DSSP, 8-state):
-HHHHHHHHHHH---EEE---TT-SEEEEETTTTEEEEE---SSSEEEEEEE--TT--HHHHTT--EEEEEEEEEE-GGGTTHHHH-SEEEE---GGGG-TTTS-TTTS-EEEEETTEE-SS---HHHHHHHHHHHHHHHHHHHS-TT-EEEEEPPPPP--BSS-TTTT-B----SPPPHHHHHHHT-TTS--HHHHHHHHHHHHHHHHHTTSS-EEE--HHHHHT-GGGSTT-HHHHHHHHHHHHHHHHHTTSSPPP---HHHHHHHHHHHHHHHHHHHHHHHHHHHS-HHHHHHHHTTHHHHHHHHHHHHH----------

Foldseek 3Di:
DLVVVVVVVCVVAVQKDWDADVQFLTWIARPVVRDIRTHHDDALQFAKDKDAADPVGDLVVVVVDGIAMETELQHGYTRCLCVQQPDLEDEDEHDDQLPDCVNAVCPPHHYFYDYPRHTDNPDDRSLNSSLSNLLSSLVSSVVRHDPNRAAAYEADQFDDFDPDDLVVPTDQPDQAFDDPVRLCVSQPPVPPDPRNCRRVVSVVSVCVSCVVGRYHYHYPHSVNSRPSNPDPPCPVVVVVVVVVVVVVCVVVVVDDDDDDDPVNVVVVVVVVVVVVVVVVVLVVCVSVDPNSVSVVVVVCVVVVVQVVCCVPVVDDDDPPPPD